Protein AF-X0UHC1-F1 (afdb_monomer_lite)

Foldseek 3Di:
DCVVVVVCVLFFQDAAPNAFAAVVSPPPPGTAGLCPPPVNLVVVLVVLCCCCPVVVAQEDEAEPLLQNLAQSNCNRPVSQVVLQVLDVVVDALVRCCVQQVGRHCPPPGRPSDQDFDLDDPHSSLVSNLQSSLVSSLVSLQSVLVSNVVSPVSRFYEYESAAAPQSGPSSNGRVHDPLSNLLRGQEYEYNHDQAFDADPVGDTTDSVRRVVSCVVSNHHYDYDHD

Sequence (225 aa):
FLLEKPEAEEWFVPDYRGQPVRYGGTQTFRKRVYFMHPGYIDYIKRVVRIAIEDLKVDLIHFDNTSNRAGIPIFFHPLAVQDFRVFLMKKYTPEMLKERLGFSNVKYVEPPNYDKPLSTIDDPLFQEWTDFRCQQLADFYSEMESFIRGLNPEVAVENNPSSGLSGNNTIWNQGVDYPRLLSHTDIVWTEEGNEATVTEEGILISKIRTYKMASTLNNKIFTYTG

pLDDT: mean 95.28, std 4.36, range [61.94, 98.81]

Structure (mmCIF, N/CA/C/O backbone):
data_AF-X0UHC1-F1
#
_entry.id   AF-X0UHC1-F1
#
loop_
_atom_site.group_PDB
_atom_site.id
_atom_site.type_symbol
_atom_site.label_atom_id
_atom_site.label_alt_id
_atom_site.label_comp_id
_atom_site.label_asym_id
_atom_site.label_entity_id
_atom_site.label_seq_id
_atom_site.pdbx_PDB_ins_code
_atom_site.Cartn_x
_atom_site.Cartn_y
_atom_site.Cartn_z
_atom_site.occupancy
_atom_site.B_iso_or_equiv
_atom_site.auth_seq_id
_atom_site.auth_comp_id
_atom_site.auth_asym_id
_atom_site.auth_atom_id
_atom_site.pdbx_PDB_model_num
ATOM 1 N N . PHE A 1 1 ? -0.780 -24.870 5.487 1.00 87.12 1 PHE A N 1
ATOM 2 C CA . PHE A 1 1 ? -1.102 -24.041 4.310 1.00 87.12 1 PHE A CA 1
ATOM 3 C C . PHE A 1 1 ? -0.700 -24.685 2.989 1.00 87.12 1 PHE A C 1
ATOM 5 O O . PHE A 1 1 ? -1.599 -25.095 2.284 1.00 87.12 1 PHE A O 1
ATOM 12 N N . LEU A 1 2 ? 0.585 -24.858 2.641 1.00 92.56 2 LEU A N 1
ATOM 13 C CA . LEU A 1 2 ? 0.945 -25.452 1.332 1.00 92.56 2 LEU A CA 1
ATOM 14 C C . LEU A 1 2 ? 0.438 -26.890 1.121 1.00 92.56 2 LEU A C 1
ATOM 16 O O . LEU A 1 2 ? 0.220 -27.291 -0.011 1.00 92.56 2 LEU A O 1
ATOM 20 N N . LEU A 1 3 ? 0.194 -27.645 2.198 1.00 93.62 3 LEU A N 1
ATOM 21 C CA . LEU A 1 3 ? -0.485 -28.945 2.112 1.00 93.62 3 LEU A CA 1
ATOM 22 C C . LEU A 1 3 ? -1.937 -28.835 1.608 1.00 93.62 3 LEU A C 1
ATOM 24 O O . LEU A 1 3 ? -2.447 -29.773 1.011 1.00 93.62 3 LEU A O 1
ATOM 28 N N . GLU A 1 4 ? -2.595 -27.701 1.852 1.00 91.12 4 GLU A N 1
ATOM 29 C CA . GLU A 1 4 ? -3.985 -27.422 1.458 1.00 91.12 4 GLU A CA 1
ATOM 30 C C . GLU A 1 4 ? -4.063 -26.612 0.154 1.00 91.12 4 GLU A C 1
ATOM 32 O O . GLU A 1 4 ? -5.034 -26.726 -0.590 1.00 91.12 4 GLU A O 1
ATOM 37 N N . LYS A 1 5 ? -3.053 -25.773 -0.111 1.00 93.69 5 LYS A N 1
ATOM 38 C CA . LYS A 1 5 ? -2.970 -24.864 -1.261 1.00 93.69 5 LYS A CA 1
ATOM 39 C C . LYS A 1 5 ? -1.543 -24.856 -1.834 1.00 93.69 5 LYS A C 1
ATOM 41 O O . LYS A 1 5 ? -0.800 -23.900 -1.591 1.00 93.69 5 LYS A O 1
ATOM 46 N N . PRO A 1 6 ? -1.105 -25.933 -2.506 1.00 95.25 6 PRO A N 1
ATOM 47 C CA . PRO A 1 6 ? 0.266 -26.053 -3.006 1.00 95.25 6 PRO A CA 1
ATOM 48 C C . PRO A 1 6 ? 0.643 -24.957 -4.013 1.00 95.25 6 PRO A C 1
ATOM 50 O O . PRO A 1 6 ? 1.758 -24.448 -3.972 1.00 95.25 6 PRO A O 1
ATOM 53 N N . GLU A 1 7 ? -0.299 -24.504 -4.841 1.00 95.88 7 GLU A N 1
ATOM 54 C CA . GLU A 1 7 ? -0.107 -23.415 -5.809 1.00 95.88 7 GLU A CA 1
ATOM 55 C C . GLU A 1 7 ? 0.212 -22.061 -5.157 1.00 95.88 7 GLU A C 1
ATOM 57 O O . GLU A 1 7 ? 0.630 -21.126 -5.834 1.00 95.88 7 GLU A O 1
ATOM 62 N N . ALA A 1 8 ? 0.041 -21.931 -3.837 1.00 96.56 8 ALA A N 1
ATOM 63 C CA . ALA A 1 8 ? 0.424 -20.721 -3.126 1.00 96.56 8 ALA A CA 1
ATOM 64 C C . ALA A 1 8 ? 1.936 -20.493 -3.055 1.00 96.56 8 ALA A C 1
ATOM 66 O O . ALA A 1 8 ? 2.372 -19.400 -2.688 1.00 96.56 8 ALA A O 1
ATOM 67 N N . GLU A 1 9 ? 2.737 -21.500 -3.408 1.00 96.31 9 GLU A N 1
ATOM 68 C CA . GLU A 1 9 ? 4.178 -21.337 -3.564 1.00 96.31 9 GLU A CA 1
ATOM 69 C C . GLU A 1 9 ? 4.527 -20.251 -4.591 1.00 96.31 9 GLU A C 1
ATOM 71 O O . GLU A 1 9 ? 5.434 -19.457 -4.344 1.00 96.31 9 GLU A O 1
ATOM 76 N N . GLU A 1 10 ? 3.740 -20.134 -5.665 1.00 97.62 10 GLU A N 1
ATOM 77 C CA . GLU A 1 10 ? 3.908 -19.118 -6.713 1.00 97.62 10 GLU A CA 1
ATOM 78 C C . GLU A 1 10 ? 3.645 -17.692 -6.221 1.00 97.62 10 GLU A C 1
ATOM 80 O O . GLU A 1 10 ? 3.955 -16.733 -6.915 1.00 97.62 10 GLU A O 1
ATOM 85 N N . TRP A 1 11 ? 3.058 -17.522 -5.034 1.00 97.56 11 TRP A N 1
ATOM 86 C CA . TRP A 1 11 ? 2.755 -16.199 -4.491 1.00 97.56 11 TRP A CA 1
ATOM 87 C C . TRP A 1 11 ? 3.917 -15.663 -3.657 1.00 97.56 11 TRP A C 1
ATOM 89 O O . TRP A 1 11 ? 3.933 -14.474 -3.329 1.00 97.56 11 TRP A O 1
ATOM 99 N N . PHE A 1 12 ? 4.847 -16.528 -3.234 1.00 96.94 12 PHE A N 1
ATOM 100 C CA . PHE A 1 12 ? 5.891 -16.162 -2.287 1.00 96.94 12 PHE A CA 1
ATOM 101 C C . PHE A 1 12 ? 6.928 -15.237 -2.899 1.00 96.94 12 PHE A C 1
ATOM 103 O O . PHE A 1 12 ? 7.457 -15.457 -3.983 1.00 96.94 12 PHE A O 1
ATOM 110 N N . VAL A 1 13 ? 7.273 -14.215 -2.127 1.00 96.25 13 VAL A N 1
ATOM 111 C CA . VAL A 1 13 ? 8.330 -13.277 -2.486 1.00 96.25 13 VAL A CA 1
ATOM 112 C C . VAL A 1 13 ? 9.681 -13.994 -2.362 1.00 96.25 13 VAL A C 1
ATOM 114 O O . VAL A 1 13 ? 9.922 -14.625 -1.324 1.00 96.25 13 VAL A O 1
ATOM 117 N N . PRO A 1 14 ? 10.557 -13.916 -3.382 1.00 95.00 14 PRO A N 1
ATOM 118 C CA . PRO A 1 14 ? 11.893 -14.499 -3.313 1.00 95.00 14 PRO A CA 1
ATOM 119 C C . PRO A 1 14 ? 12.765 -13.776 -2.279 1.00 95.00 14 PRO A C 1
ATOM 121 O O . PRO A 1 14 ? 12.409 -12.716 -1.763 1.00 95.00 14 PRO A O 1
ATOM 124 N N . ASP A 1 15 ? 13.932 -14.346 -1.988 1.00 94.94 15 ASP A N 1
ATOM 125 C CA . ASP A 1 15 ? 14.902 -13.719 -1.095 1.00 94.94 15 ASP A CA 1
ATOM 126 C C . ASP A 1 15 ? 15.307 -12.332 -1.606 1.00 94.94 15 ASP A C 1
ATOM 128 O O . ASP A 1 15 ? 15.579 -12.118 -2.789 1.00 94.94 15 ASP A O 1
ATOM 132 N N . TYR A 1 16 ? 15.397 -11.384 -0.681 1.00 94.06 16 TYR A N 1
ATOM 133 C CA . TYR A 1 16 ? 15.782 -10.013 -0.961 1.00 94.06 16 TYR A CA 1
ATOM 134 C C . TYR A 1 16 ? 17.138 -9.743 -0.318 1.00 94.06 16 TYR A C 1
ATOM 136 O O . TYR A 1 16 ? 17.312 -9.910 0.889 1.00 94.06 16 TYR A O 1
ATOM 144 N N . ARG A 1 17 ? 18.126 -9.366 -1.140 1.00 92.56 17 ARG A N 1
ATOM 145 C CA . ARG A 1 17 ? 19.516 -9.109 -0.709 1.00 92.56 17 ARG A CA 1
ATOM 146 C C . ARG A 1 17 ? 20.129 -10.282 0.075 1.00 92.56 17 ARG A C 1
ATOM 148 O O . ARG A 1 17 ? 20.860 -10.086 1.043 1.00 92.56 17 ARG A O 1
ATOM 155 N N . GLY A 1 18 ? 19.815 -11.505 -0.357 1.00 92.19 18 GLY A N 1
ATOM 156 C CA . GLY A 1 18 ? 20.299 -12.745 0.256 1.00 92.19 18 GLY A CA 1
ATOM 157 C C . GLY A 1 18 ? 19.624 -13.103 1.581 1.00 92.19 18 GLY A C 1
ATOM 158 O O . GLY A 1 18 ? 20.163 -13.924 2.319 1.00 92.19 18 GLY A O 1
ATOM 159 N N . GLN A 1 19 ? 18.490 -12.476 1.911 1.00 91.88 19 GLN A N 1
ATOM 160 C CA . GLN A 1 19 ? 17.728 -12.756 3.124 1.00 91.88 19 GLN A CA 1
ATOM 161 C C . GLN A 1 19 ? 16.280 -13.155 2.798 1.00 91.88 19 GLN A C 1
ATOM 163 O O . GLN A 1 19 ? 15.637 -12.501 1.969 1.00 91.88 19 GLN A O 1
ATOM 168 N N . PRO A 1 20 ? 15.722 -14.171 3.481 1.00 93.12 20 PRO A N 1
ATOM 169 C CA . PRO A 1 20 ? 14.322 -14.542 3.325 1.00 93.12 20 PRO A CA 1
ATOM 170 C C . PRO A 1 20 ? 13.363 -13.416 3.711 1.00 93.12 20 PRO A C 1
ATOM 172 O O . PRO A 1 20 ? 13.458 -12.839 4.797 1.00 93.12 20 PRO A O 1
ATOM 175 N N . VAL A 1 21 ? 12.364 -13.163 2.866 1.00 94.06 21 VAL A N 1
ATOM 176 C CA . VAL A 1 21 ? 11.350 -12.132 3.120 1.00 94.06 21 VAL A CA 1
ATOM 177 C C . VAL A 1 21 ? 10.225 -12.702 3.991 1.00 94.06 21 VAL A C 1
ATOM 179 O O . VAL A 1 21 ? 9.342 -13.438 3.538 1.00 94.06 21 VAL A O 1
ATOM 182 N N . ARG A 1 22 ? 10.258 -12.367 5.285 1.00 92.94 22 ARG A N 1
ATOM 183 C CA . ARG A 1 22 ? 9.360 -12.905 6.322 1.00 92.94 22 ARG A CA 1
ATOM 184 C C . ARG A 1 22 ? 8.705 -11.798 7.136 1.00 92.94 22 ARG A C 1
ATOM 186 O O . ARG A 1 22 ? 9.237 -10.697 7.259 1.00 92.94 22 ARG A O 1
ATOM 193 N N . TYR A 1 23 ? 7.547 -12.091 7.719 1.00 89.75 23 TYR A N 1
ATOM 194 C CA . TYR A 1 23 ? 6.882 -11.154 8.621 1.00 89.75 23 TYR A CA 1
ATOM 195 C C . TYR A 1 23 ? 7.737 -10.879 9.868 1.00 89.75 23 TYR A C 1
ATOM 197 O O . TYR A 1 23 ? 8.232 -11.808 10.508 1.00 89.75 23 TYR A O 1
ATOM 205 N N . GLY A 1 24 ? 7.930 -9.596 10.186 1.00 84.38 24 GLY A N 1
ATOM 206 C CA . GLY A 1 24 ? 8.778 -9.144 11.294 1.00 84.38 24 GLY A CA 1
ATOM 207 C C . GLY A 1 24 ? 10.260 -9.526 11.170 1.00 84.38 24 GLY A C 1
ATOM 208 O O . GLY A 1 24 ? 10.991 -9.413 12.147 1.00 84.38 24 GLY A O 1
ATOM 209 N N . GLY A 1 25 ? 10.706 -10.048 10.019 1.00 82.62 25 GLY A N 1
ATOM 210 C CA . GLY A 1 25 ? 12.066 -10.559 9.792 1.00 82.62 25 GLY A CA 1
ATOM 211 C C . GLY A 1 25 ? 12.410 -11.862 10.531 1.00 82.62 25 GLY A C 1
ATOM 212 O O . GLY A 1 25 ? 13.230 -12.641 10.055 1.00 82.62 25 GLY A O 1
ATOM 213 N N . THR A 1 26 ? 11.758 -12.147 11.658 1.00 84.56 26 THR A N 1
ATOM 214 C CA . THR A 1 26 ? 12.113 -13.250 12.563 1.00 84.56 26 THR A CA 1
ATOM 215 C C . THR A 1 26 ? 11.118 -14.407 12.556 1.00 84.56 26 THR A C 1
ATOM 217 O O . THR A 1 26 ? 11.487 -15.521 12.926 1.00 84.56 26 THR A O 1
ATOM 220 N N . GLN A 1 27 ? 9.875 -14.205 12.101 1.00 90.00 27 GLN A N 1
ATOM 221 C CA . GLN A 1 27 ? 8.878 -15.280 12.078 1.00 90.00 27 GLN A CA 1
ATOM 222 C C . GLN A 1 27 ? 9.155 -16.250 10.924 1.00 90.00 27 GLN A C 1
ATOM 224 O O . GLN A 1 27 ? 8.702 -16.064 9.794 1.00 90.00 27 GLN A O 1
ATOM 229 N N . THR A 1 28 ? 9.905 -17.312 11.221 1.00 87.75 28 THR A N 1
ATOM 230 C CA . THR A 1 28 ? 10.404 -18.312 10.259 1.00 87.75 28 THR A CA 1
ATOM 231 C C . THR A 1 28 ? 9.310 -18.994 9.436 1.00 87.75 28 THR A C 1
ATOM 233 O O . THR A 1 28 ? 9.567 -19.402 8.306 1.00 87.75 28 THR A O 1
ATOM 236 N N . PHE A 1 29 ? 8.090 -19.077 9.969 1.00 87.69 29 PHE A N 1
ATOM 237 C CA . PHE A 1 29 ? 6.944 -19.729 9.336 1.00 87.69 29 PHE A CA 1
ATOM 238 C C . PHE A 1 29 ? 6.076 -18.788 8.483 1.00 87.69 29 PHE A C 1
ATOM 240 O O . PHE A 1 29 ? 5.291 -19.261 7.663 1.00 87.69 29 PHE A O 1
ATOM 247 N N . ARG A 1 30 ? 6.192 -17.461 8.647 1.00 90.94 30 ARG A N 1
ATOM 248 C CA . ARG A 1 30 ? 5.307 -16.482 7.996 1.00 90.94 30 ARG A CA 1
ATOM 249 C C . ARG A 1 30 ? 6.015 -15.809 6.819 1.00 90.94 30 ARG A C 1
ATOM 251 O O . ARG A 1 30 ? 6.503 -14.682 6.926 1.00 90.94 30 ARG A O 1
ATOM 258 N N . LYS A 1 31 ? 6.071 -16.526 5.690 1.00 92.81 31 LYS A N 1
ATOM 259 C CA . LYS A 1 31 ? 6.567 -15.999 4.406 1.00 92.81 31 LYS A CA 1
ATOM 260 C C . LYS A 1 31 ? 5.691 -14.845 3.915 1.00 92.81 31 LYS A C 1
ATOM 262 O O . LYS A 1 31 ? 4.485 -14.816 4.171 1.00 92.81 31 LYS A O 1
ATOM 267 N N . ARG A 1 32 ? 6.299 -13.887 3.218 1.00 95.19 32 ARG A N 1
ATOM 268 C CA . ARG A 1 32 ? 5.568 -12.801 2.556 1.00 95.19 32 ARG A CA 1
ATOM 269 C C . ARG A 1 32 ? 5.171 -13.206 1.137 1.00 95.19 32 ARG A C 1
ATOM 271 O O . ARG A 1 32 ? 5.827 -14.039 0.517 1.00 95.19 32 ARG A O 1
ATOM 278 N N . VAL A 1 33 ? 4.095 -12.605 0.645 1.00 96.38 33 VAL A N 1
ATOM 279 C CA . VAL A 1 33 ? 3.524 -12.874 -0.680 1.00 96.38 33 VAL A CA 1
ATOM 280 C C . VAL A 1 33 ? 3.402 -11.587 -1.480 1.00 96.38 33 VAL A C 1
ATOM 282 O O . VAL A 1 33 ? 3.231 -10.516 -0.891 1.00 96.38 33 VAL A O 1
ATOM 285 N N . TYR A 1 34 ? 3.436 -11.694 -2.806 1.00 98.00 34 TYR A N 1
ATOM 286 C CA . TYR A 1 34 ? 2.979 -10.613 -3.664 1.00 98.00 34 TYR A CA 1
ATOM 287 C C . TYR A 1 34 ? 1.452 -10.567 -3.644 1.00 98.00 34 TYR A C 1
ATOM 289 O O . TYR A 1 34 ? 0.772 -11.420 -4.209 1.00 98.00 34 TYR A O 1
ATOM 297 N N . PHE A 1 35 ? 0.904 -9.577 -2.945 1.00 97.88 35 PHE A N 1
ATOM 298 C CA . PHE A 1 35 ? -0.526 -9.498 -2.642 1.00 97.88 35 PHE A CA 1
ATOM 299 C C . PHE A 1 35 ? -1.417 -9.221 -3.861 1.00 97.88 35 PHE A C 1
ATOM 301 O O . PHE A 1 35 ? -2.627 -9.393 -3.763 1.00 97.88 35 PHE A O 1
ATOM 308 N N . MET A 1 36 ? -0.829 -8.827 -4.993 1.00 98.38 36 MET A N 1
ATOM 309 C CA . MET A 1 36 ? -1.541 -8.665 -6.264 1.00 98.38 36 MET A CA 1
ATOM 310 C C . MET A 1 36 ? -1.457 -9.904 -7.160 1.00 98.38 36 MET A C 1
ATOM 312 O O . MET A 1 36 ? -1.982 -9.898 -8.269 1.00 98.38 36 MET A O 1
ATOM 316 N N . HIS A 1 37 ? -0.834 -10.993 -6.696 1.00 98.56 37 HIS A N 1
ATOM 317 C CA . HIS A 1 37 ? -0.888 -12.259 -7.417 1.00 98.56 37 HIS A CA 1
ATOM 318 C C . HIS A 1 37 ? -2.356 -12.716 -7.551 1.00 98.56 37 HIS A C 1
ATOM 320 O O . HIS A 1 37 ? -3.030 -12.833 -6.521 1.00 98.56 37 HIS A O 1
ATOM 326 N N . PRO A 1 38 ? -2.862 -13.038 -8.761 1.00 98.31 38 PRO A N 1
ATOM 327 C CA . PRO A 1 38 ? -4.274 -13.376 -8.969 1.00 98.31 38 PRO A CA 1
ATOM 328 C C . PRO A 1 38 ? -4.773 -14.491 -8.043 1.00 98.31 38 PRO A C 1
ATOM 330 O O . PRO A 1 38 ? -5.793 -14.347 -7.375 1.00 98.31 38 PRO A O 1
ATOM 333 N N . GLY A 1 39 ? -3.980 -15.558 -7.890 1.00 98.12 39 GLY A N 1
ATOM 334 C CA . GLY A 1 39 ? -4.307 -16.655 -6.973 1.00 98.12 39 GLY A CA 1
ATOM 335 C C . GLY A 1 39 ? -4.429 -16.235 -5.499 1.00 98.12 39 GLY A C 1
ATOM 336 O O . GLY A 1 39 ? -5.250 -16.801 -4.772 1.00 98.12 39 GLY A O 1
ATOM 337 N N . TYR A 1 40 ? -3.662 -15.228 -5.061 1.00 97.94 40 TYR A N 1
ATOM 338 C CA . TYR A 1 40 ? -3.766 -14.680 -3.709 1.00 97.94 40 TYR A CA 1
ATOM 339 C C . TYR A 1 40 ? -5.008 -13.794 -3.559 1.00 97.94 40 TYR A C 1
ATOM 341 O O . TYR A 1 40 ? -5.728 -13.941 -2.574 1.00 97.94 40 TYR A O 1
ATOM 349 N N . ILE A 1 41 ? -5.306 -12.932 -4.539 1.00 98.44 41 ILE A N 1
ATOM 350 C CA . ILE A 1 41 ? -6.544 -12.131 -4.565 1.00 98.44 41 ILE A CA 1
ATOM 351 C C . ILE A 1 41 ? -7.765 -13.051 -4.469 1.00 98.44 41 ILE A C 1
ATOM 353 O O . ILE A 1 41 ? -8.606 -12.873 -3.587 1.00 98.44 41 ILE A O 1
ATOM 357 N N . ASP A 1 42 ? -7.826 -14.090 -5.302 1.00 98.44 42 ASP A N 1
ATOM 358 C CA . ASP A 1 42 ? -8.919 -15.063 -5.287 1.00 98.44 42 ASP A CA 1
ATOM 359 C C . ASP A 1 42 ? -9.016 -15.797 -3.949 1.00 98.44 42 ASP A C 1
ATOM 361 O O . ASP A 1 42 ? -10.110 -16.098 -3.468 1.00 98.44 42 ASP A O 1
ATOM 365 N N . TYR A 1 43 ? -7.874 -16.106 -3.333 1.00 97.81 43 TYR A N 1
ATOM 366 C CA . TYR A 1 43 ? -7.843 -16.697 -2.002 1.00 97.81 43 TYR A CA 1
ATOM 367 C C . TYR A 1 43 ? -8.447 -15.763 -0.953 1.00 97.81 43 TYR A C 1
ATOM 369 O O . TYR A 1 43 ? -9.323 -16.195 -0.203 1.00 97.81 43 TYR A O 1
ATOM 377 N N . ILE A 1 44 ? -8.043 -14.492 -0.924 1.00 98.06 44 ILE A N 1
ATOM 378 C CA . ILE A 1 44 ? -8.577 -13.518 0.032 1.00 98.06 44 ILE A CA 1
ATOM 379 C C . ILE A 1 44 ? -10.073 -13.294 -0.189 1.00 98.06 44 ILE A C 1
ATOM 381 O O . ILE A 1 44 ? -10.823 -13.326 0.782 1.00 98.06 44 ILE A O 1
ATOM 385 N N . LYS A 1 45 ? -10.540 -13.188 -1.438 1.00 98.75 45 LYS A N 1
ATOM 386 C CA . LYS A 1 45 ? -11.976 -13.101 -1.747 1.00 98.75 45 LYS A CA 1
ATOM 387 C C . LYS A 1 45 ? -12.771 -14.280 -1.190 1.00 98.75 45 LYS A C 1
ATOM 389 O O . LYS A 1 45 ? -13.855 -14.082 -0.654 1.00 98.75 45 LYS A O 1
ATOM 394 N N . ARG A 1 46 ? -12.244 -15.510 -1.263 1.00 98.31 46 ARG A N 1
ATOM 395 C CA . ARG A 1 46 ? -12.906 -16.676 -0.646 1.00 98.31 46 ARG A CA 1
ATOM 396 C C . ARG A 1 46 ? -12.988 -16.554 0.875 1.00 98.31 46 ARG A C 1
ATOM 398 O O . ARG A 1 46 ? -14.041 -16.833 1.433 1.00 98.31 46 ARG A O 1
ATOM 405 N N . VAL A 1 47 ? -11.912 -16.116 1.532 1.00 97.88 47 VAL A N 1
ATOM 406 C CA . VAL A 1 47 ? -11.897 -15.901 2.991 1.00 97.88 47 VAL A CA 1
ATOM 407 C C . VAL A 1 47 ? -12.907 -14.824 3.398 1.00 97.88 47 VAL A C 1
ATOM 409 O O . VAL A 1 47 ? -13.695 -15.035 4.315 1.00 97.88 47 VAL A O 1
ATOM 412 N N . VAL A 1 48 ? -12.928 -13.699 2.680 1.00 98.69 48 VAL A N 1
ATOM 413 C CA . VAL A 1 48 ? -13.881 -12.600 2.893 1.00 98.69 48 VAL A CA 1
ATOM 414 C C . VAL A 1 48 ? -15.321 -13.066 2.686 1.00 98.69 48 VAL A C 1
ATOM 416 O O . VAL A 1 48 ? -16.185 -12.752 3.500 1.00 98.69 48 VAL A O 1
ATOM 419 N N . ARG A 1 49 ? -15.585 -13.863 1.643 1.00 98.75 49 ARG A N 1
ATOM 420 C CA . ARG A 1 49 ? -16.919 -14.416 1.391 1.00 98.75 49 ARG A CA 1
ATOM 421 C C . ARG A 1 49 ? -17.411 -15.262 2.557 1.00 98.75 49 ARG A C 1
ATOM 423 O O . ARG A 1 49 ? -18.525 -15.041 2.999 1.00 98.75 49 ARG A O 1
ATOM 430 N N . ILE A 1 50 ? -16.582 -16.165 3.081 1.00 98.62 50 ILE A N 1
ATOM 431 C CA . ILE A 1 50 ? -16.939 -16.979 4.256 1.00 98.62 50 ILE A CA 1
ATOM 432 C C . ILE A 1 50 ? -17.290 -16.071 5.443 1.00 98.62 50 ILE A C 1
ATOM 434 O O . ILE A 1 50 ? -18.304 -16.276 6.105 1.00 98.62 50 ILE A O 1
ATOM 438 N N . ALA A 1 51 ? -16.492 -15.030 5.695 1.00 98.56 51 ALA A N 1
ATOM 439 C CA . ALA A 1 51 ? -16.762 -14.102 6.789 1.00 98.56 51 ALA A CA 1
ATOM 440 C C . ALA A 1 51 ? -18.125 -13.394 6.634 1.00 98.56 51 ALA A C 1
ATOM 442 O O . ALA A 1 51 ? -18.880 -13.281 7.596 1.00 98.56 51 ALA A O 1
ATOM 443 N N . ILE A 1 52 ? -18.475 -12.960 5.423 1.00 98.56 52 ILE A N 1
ATOM 444 C CA . ILE A 1 52 ? -19.719 -12.219 5.172 1.00 98.56 52 ILE A CA 1
ATOM 445 C C . ILE A 1 52 ? -20.931 -13.152 5.062 1.00 98.56 52 ILE A C 1
ATOM 447 O O . ILE A 1 52 ? -21.971 -12.896 5.665 1.00 98.56 52 ILE A O 1
ATOM 451 N N . GLU A 1 53 ? -20.835 -14.229 4.289 1.00 98.50 53 GLU A N 1
ATOM 452 C CA . GLU A 1 53 ? -21.966 -15.106 3.984 1.00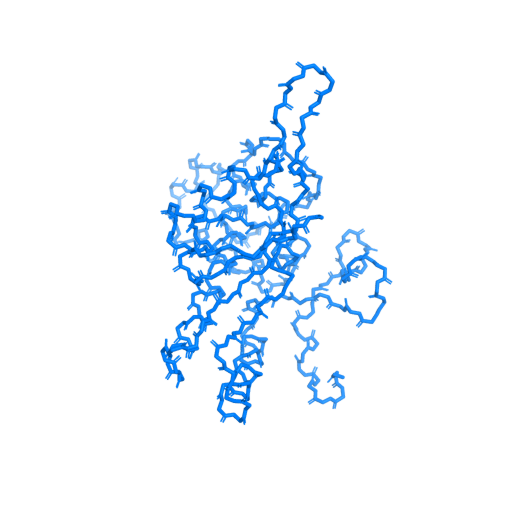 98.50 53 GLU A CA 1
ATOM 453 C C . GLU A 1 53 ? -22.234 -16.123 5.091 1.00 98.50 53 GLU A C 1
ATOM 455 O O . GLU A 1 53 ? -23.400 -16.333 5.428 1.00 98.50 53 GLU A O 1
ATOM 460 N N . ASP A 1 54 ? -21.198 -16.706 5.693 1.00 98.44 54 ASP A N 1
ATOM 461 C CA . ASP A 1 54 ? -21.370 -17.772 6.685 1.00 98.44 54 ASP A CA 1
ATOM 462 C C . ASP A 1 54 ? -21.345 -17.212 8.109 1.00 98.44 54 ASP A C 1
ATOM 464 O O . ASP A 1 54 ? -22.157 -17.607 8.945 1.00 98.44 54 ASP A O 1
ATOM 468 N N . LEU A 1 55 ? -20.438 -16.266 8.382 1.00 98.50 55 LEU A N 1
ATOM 469 C CA . LEU A 1 55 ? -20.265 -15.686 9.721 1.00 98.50 55 LEU A CA 1
ATOM 470 C C . LEU A 1 55 ? -21.051 -14.387 9.939 1.00 98.50 55 LEU A C 1
ATOM 472 O O . LEU A 1 55 ? -21.145 -13.939 11.080 1.00 98.50 55 LEU A O 1
ATOM 476 N N . LYS A 1 56 ? -21.639 -13.814 8.879 1.00 98.38 56 LYS A N 1
ATOM 477 C CA . LYS A 1 56 ? -22.491 -12.611 8.930 1.00 98.38 56 LYS A CA 1
ATOM 478 C C . LYS A 1 56 ? -21.826 -11.429 9.641 1.00 98.38 56 LYS A C 1
ATOM 480 O O . LYS A 1 56 ? -22.470 -10.737 10.420 1.00 98.38 56 LYS A O 1
ATOM 485 N N . VAL A 1 57 ? -20.531 -11.224 9.402 1.00 98.38 57 VAL A N 1
ATOM 486 C CA . VAL A 1 57 ? -19.808 -10.089 9.990 1.00 98.38 57 VAL A CA 1
ATOM 487 C C . VAL A 1 57 ? -20.261 -8.771 9.366 1.00 98.38 57 VAL A C 1
ATOM 489 O O . VAL A 1 57 ? -20.488 -8.704 8.161 1.00 98.38 57 VAL A O 1
ATOM 492 N N . ASP A 1 58 ? -20.298 -7.717 10.176 1.00 98.12 58 ASP A N 1
ATOM 493 C CA . ASP A 1 58 ? -20.621 -6.355 9.729 1.00 98.12 58 ASP A CA 1
ATOM 494 C C . ASP A 1 58 ? -19.366 -5.520 9.415 1.00 98.12 58 ASP A C 1
ATOM 496 O O . ASP A 1 58 ? -19.465 -4.373 8.987 1.00 98.12 58 ASP A O 1
ATOM 500 N N . LEU A 1 59 ? -18.169 -6.076 9.639 1.00 98.38 59 LEU A N 1
ATOM 501 C CA . LEU A 1 59 ? -16.890 -5.412 9.391 1.00 98.38 59 LEU A CA 1
ATOM 502 C C . LEU A 1 59 ? -15.815 -6.421 8.979 1.00 98.38 59 LEU A C 1
ATOM 504 O O . LEU A 1 59 ? -15.665 -7.475 9.602 1.00 98.38 59 LEU A O 1
ATOM 508 N N . ILE A 1 60 ? -15.020 -6.064 7.970 1.00 98.62 60 ILE A N 1
ATOM 509 C CA . ILE A 1 60 ? -13.796 -6.775 7.592 1.00 98.62 60 ILE A CA 1
ATOM 510 C C . ILE A 1 60 ? -12.583 -5.925 7.966 1.00 98.62 60 ILE A C 1
ATOM 512 O O . ILE A 1 60 ? -12.391 -4.842 7.421 1.00 98.62 60 ILE A O 1
ATOM 516 N N . HIS A 1 61 ? -11.754 -6.456 8.867 1.00 97.62 61 HIS A N 1
ATOM 517 C CA . HIS A 1 61 ? -10.504 -5.839 9.316 1.00 97.62 61 HIS A CA 1
ATOM 518 C C . HIS A 1 61 ? -9.323 -6.364 8.496 1.00 97.62 61 HIS A C 1
ATOM 520 O O . HIS A 1 61 ? -8.914 -7.524 8.648 1.00 97.62 61 HIS A O 1
ATOM 526 N N . PHE A 1 62 ? -8.749 -5.532 7.627 1.00 97.38 62 PHE A N 1
ATOM 527 C CA . PHE A 1 62 ? -7.532 -5.876 6.894 1.00 97.38 62 PHE A CA 1
ATOM 528 C C . PHE A 1 62 ? -6.298 -5.423 7.665 1.00 97.38 62 PHE A C 1
ATOM 530 O O . PHE A 1 62 ? -5.765 -4.324 7.485 1.00 97.38 62 PHE A O 1
ATOM 537 N N . ASP A 1 63 ? -5.796 -6.337 8.488 1.00 93.69 63 ASP A N 1
ATOM 538 C CA . ASP A 1 63 ? -4.630 -6.066 9.310 1.00 93.69 63 ASP A CA 1
ATOM 539 C C . ASP A 1 63 ? -3.332 -5.912 8.491 1.00 93.69 63 ASP A C 1
ATOM 541 O O . ASP A 1 63 ? -3.187 -6.447 7.381 1.00 93.69 63 ASP A O 1
ATOM 545 N N . ASN A 1 64 ? -2.330 -5.260 9.092 1.00 90.38 64 ASN A N 1
ATOM 546 C CA . ASN A 1 64 ? -0.954 -5.210 8.595 1.00 90.38 64 ASN A CA 1
ATOM 547 C C . ASN A 1 64 ? -0.794 -4.594 7.189 1.00 90.38 64 ASN A C 1
ATOM 549 O O . ASN A 1 64 ? 0.060 -5.018 6.396 1.00 90.38 64 ASN A O 1
ATOM 553 N N . THR A 1 65 ? -1.592 -3.573 6.884 1.00 93.88 65 THR A N 1
ATOM 554 C CA . THR A 1 65 ? -1.608 -2.869 5.592 1.00 93.88 65 THR A CA 1
ATOM 555 C C . THR A 1 65 ? -0.255 -2.244 5.267 1.00 93.88 65 THR A C 1
ATOM 557 O O . THR A 1 65 ? 0.267 -2.454 4.175 1.00 93.88 65 THR A O 1
ATOM 560 N N . SER A 1 66 ? 0.380 -1.576 6.233 1.00 89.56 66 SER A N 1
ATOM 561 C CA . SER A 1 66 ? 1.711 -0.963 6.066 1.00 89.56 66 SER A CA 1
ATOM 562 C C . SER A 1 66 ? 2.817 -1.954 5.728 1.00 89.56 66 SER A C 1
ATOM 564 O O . SER A 1 66 ? 3.794 -1.613 5.067 1.00 89.56 66 SER A O 1
ATOM 566 N N . ASN A 1 67 ? 2.669 -3.204 6.156 1.00 91.19 67 ASN A N 1
ATOM 567 C CA . ASN A 1 67 ? 3.622 -4.251 5.828 1.00 91.19 67 ASN A CA 1
ATOM 568 C C . ASN A 1 67 ? 3.383 -4.799 4.410 1.00 91.19 67 ASN A C 1
ATOM 570 O O . ASN A 1 67 ? 4.304 -5.347 3.795 1.00 91.19 67 ASN A O 1
ATOM 574 N N . ARG A 1 68 ? 2.145 -4.723 3.896 1.00 93.75 68 ARG A N 1
ATOM 575 C CA . ARG A 1 68 ? 1.691 -5.360 2.644 1.00 93.75 68 ARG A CA 1
ATOM 576 C C . ARG A 1 68 ? 2.448 -4.851 1.420 1.00 93.75 68 ARG A C 1
ATOM 578 O O . ARG A 1 68 ? 2.848 -5.681 0.612 1.00 93.75 68 ARG A O 1
ATOM 585 N N . ALA A 1 69 ? 2.712 -3.547 1.341 1.00 94.25 69 ALA A N 1
ATOM 586 C CA . ALA A 1 69 ? 3.431 -2.914 0.233 1.00 94.25 69 ALA A CA 1
ATOM 587 C C . ALA A 1 69 ? 4.878 -2.486 0.585 1.00 94.25 69 ALA A C 1
ATOM 589 O O . ALA A 1 69 ? 5.456 -1.574 -0.021 1.00 94.25 69 ALA A O 1
ATOM 590 N N . GLY A 1 70 ? 5.505 -3.195 1.531 1.00 92.88 70 GLY A N 1
ATOM 591 C CA . GLY A 1 70 ? 6.933 -3.045 1.809 1.00 92.88 70 GLY A CA 1
ATOM 592 C C . GLY A 1 70 ? 7.803 -3.356 0.583 1.00 92.88 70 GLY A C 1
ATOM 593 O O . GLY A 1 70 ? 7.462 -4.206 -0.238 1.00 92.88 70 GLY A O 1
ATOM 594 N N . ILE A 1 71 ? 8.955 -2.692 0.472 1.00 94.88 71 ILE A N 1
ATOM 595 C CA . ILE A 1 71 ? 9.847 -2.747 -0.705 1.00 94.88 71 ILE A CA 1
ATOM 596 C C . ILE A 1 71 ? 10.179 -4.180 -1.174 1.00 94.88 71 ILE A C 1
ATOM 598 O O . ILE A 1 71 ? 10.015 -4.444 -2.368 1.00 94.88 71 ILE A O 1
ATOM 602 N N . PRO A 1 72 ? 10.559 -5.138 -0.296 1.00 95.19 72 PRO A N 1
ATOM 603 C CA . PRO A 1 72 ? 10.932 -6.484 -0.738 1.00 95.19 72 PRO A CA 1
ATOM 604 C C . PRO A 1 72 ? 9.813 -7.225 -1.476 1.00 95.19 72 PRO A C 1
ATOM 606 O O . PRO A 1 72 ? 10.090 -8.047 -2.340 1.00 95.19 72 PRO A O 1
ATOM 609 N N . ILE A 1 73 ? 8.546 -6.919 -1.168 1.00 96.81 73 ILE A N 1
ATOM 610 C CA . ILE A 1 73 ? 7.370 -7.594 -1.738 1.00 96.81 73 ILE A CA 1
ATOM 611 C C . ILE A 1 73 ? 7.346 -7.506 -3.260 1.00 96.81 73 ILE A C 1
ATOM 613 O O . ILE A 1 73 ? 6.918 -8.431 -3.949 1.00 96.81 73 ILE A O 1
ATOM 617 N N . PHE A 1 74 ? 7.851 -6.400 -3.784 1.00 97.25 74 PHE A N 1
ATOM 618 C CA . PHE A 1 74 ? 7.789 -6.095 -5.194 1.00 97.25 74 PHE A CA 1
ATOM 619 C C . PHE A 1 74 ? 9.020 -6.575 -5.987 1.00 97.25 74 PHE A C 1
ATOM 621 O O . PHE A 1 74 ? 9.162 -6.252 -7.163 1.00 97.25 74 PHE A O 1
ATOM 628 N N . PHE A 1 75 ? 9.877 -7.396 -5.371 1.00 96.44 75 PHE A N 1
ATOM 629 C CA . PHE A 1 75 ? 10.891 -8.197 -6.071 1.00 96.44 75 PHE A CA 1
ATOM 630 C C . PHE A 1 75 ? 10.348 -9.546 -6.557 1.00 96.44 75 PHE A C 1
ATOM 632 O O . PHE A 1 75 ? 11.060 -10.318 -7.196 1.00 96.44 75 PHE A O 1
ATOM 639 N N . HIS A 1 76 ? 9.073 -9.833 -6.289 1.00 98.00 76 HIS A N 1
ATOM 640 C CA . HIS A 1 76 ? 8.379 -10.938 -6.930 1.00 98.00 76 HIS A CA 1
ATOM 641 C C . HIS A 1 76 ? 8.372 -10.764 -8.466 1.00 98.00 76 HIS A C 1
ATOM 643 O O . HIS A 1 76 ? 8.079 -9.661 -8.934 1.00 98.00 76 HIS A O 1
ATOM 649 N N . PRO A 1 77 ? 8.614 -11.817 -9.276 1.00 97.62 77 PRO A N 1
ATOM 650 C CA . PRO A 1 77 ? 8.696 -11.695 -10.737 1.00 97.62 77 PRO A CA 1
ATOM 651 C C . PRO A 1 77 ? 7.476 -11.030 -11.390 1.00 97.62 77 PRO A C 1
ATOM 653 O O . PRO A 1 77 ? 7.632 -10.172 -12.259 1.00 97.62 77 PRO A O 1
ATOM 656 N N . LEU A 1 78 ? 6.266 -11.364 -10.926 1.00 98.38 78 LEU A N 1
ATOM 657 C CA . LEU A 1 78 ? 5.037 -10.728 -11.411 1.00 98.38 78 LEU A CA 1
ATOM 658 C C . LEU A 1 78 ? 4.986 -9.230 -11.070 1.00 98.38 78 LEU A C 1
ATOM 660 O O . LEU A 1 78 ? 4.613 -8.433 -11.917 1.00 98.38 78 LEU A O 1
ATOM 664 N N . ALA A 1 79 ? 5.455 -8.823 -9.888 1.00 98.38 79 ALA A N 1
ATOM 665 C CA . ALA A 1 79 ? 5.475 -7.414 -9.497 1.00 98.38 79 ALA A CA 1
ATOM 666 C C . ALA A 1 79 ? 6.417 -6.580 -10.380 1.00 98.38 79 ALA A C 1
ATOM 668 O O . ALA A 1 79 ? 6.109 -5.443 -10.732 1.00 98.38 79 ALA A O 1
ATOM 669 N N . VAL A 1 80 ? 7.556 -7.162 -10.773 1.00 98.31 80 VAL A N 1
ATOM 670 C CA . VAL A 1 80 ? 8.499 -6.551 -11.722 1.00 98.31 80 VAL A CA 1
ATOM 671 C C . VAL A 1 80 ? 7.844 -6.367 -13.091 1.00 98.31 80 VAL A C 1
ATOM 673 O O . VAL A 1 80 ? 8.015 -5.331 -13.734 1.00 98.31 80 VAL A O 1
ATOM 676 N N . GLN A 1 81 ? 7.083 -7.363 -13.549 1.00 98.38 81 GLN A N 1
ATOM 677 C CA . GLN A 1 81 ? 6.328 -7.265 -14.793 1.00 98.38 81 GLN A CA 1
ATOM 678 C C . GLN A 1 81 ? 5.234 -6.194 -14.702 1.00 98.38 81 GLN A C 1
ATOM 680 O O . GLN A 1 81 ? 5.137 -5.352 -15.597 1.00 98.38 81 GLN A O 1
ATOM 685 N N . ASP A 1 82 ? 4.472 -6.181 -13.613 1.00 98.50 82 ASP A N 1
ATOM 686 C CA . ASP A 1 82 ? 3.393 -5.225 -13.373 1.00 98.50 82 ASP A CA 1
ATOM 687 C C . ASP A 1 82 ? 3.912 -3.788 -13.324 1.00 98.50 82 ASP A C 1
ATOM 689 O O . ASP A 1 82 ? 3.277 -2.886 -13.865 1.00 98.50 82 ASP A O 1
ATOM 693 N N . PHE A 1 83 ? 5.116 -3.566 -12.798 1.00 98.62 83 PHE A N 1
ATOM 694 C CA . PHE A 1 83 ? 5.745 -2.247 -12.820 1.00 98.62 83 PHE A CA 1
ATOM 695 C C . PHE A 1 83 ? 6.065 -1.757 -14.226 1.00 98.62 83 PHE A C 1
ATOM 697 O O . PHE A 1 83 ? 5.821 -0.602 -14.575 1.00 98.62 83 PHE A O 1
ATOM 704 N N . ARG A 1 84 ? 6.586 -2.644 -15.075 1.00 98.56 84 ARG A N 1
ATOM 705 C CA . ARG A 1 84 ? 6.848 -2.307 -16.478 1.00 98.56 84 ARG A CA 1
ATOM 706 C C . ARG A 1 84 ? 5.539 -1.982 -17.191 1.00 98.56 84 ARG A C 1
ATOM 708 O O . ARG A 1 84 ? 5.486 -1.018 -17.949 1.00 98.56 84 ARG A O 1
ATOM 715 N N . VAL A 1 85 ? 4.480 -2.748 -16.922 1.00 98.31 85 VAL A N 1
ATOM 716 C CA . VAL A 1 85 ? 3.132 -2.478 -17.444 1.00 98.31 85 VAL A CA 1
ATOM 717 C C . VAL A 1 85 ? 2.607 -1.133 -16.945 1.00 98.31 85 VAL A C 1
ATOM 719 O O . VAL A 1 85 ? 2.073 -0.369 -17.745 1.00 98.31 85 VAL A O 1
ATOM 722 N N . PHE A 1 86 ? 2.795 -0.812 -15.666 1.00 98.44 86 PHE A N 1
ATOM 723 C CA . PHE A 1 86 ? 2.432 0.476 -15.081 1.00 98.44 86 PHE A CA 1
ATOM 724 C C . PHE A 1 86 ? 3.112 1.641 -15.814 1.00 98.44 86 PHE A C 1
ATOM 726 O O . PHE A 1 86 ? 2.428 2.555 -16.275 1.00 98.44 86 PHE A O 1
ATOM 733 N N . LEU A 1 87 ? 4.429 1.566 -16.030 1.00 98.44 87 LEU A N 1
ATOM 734 C CA . LEU A 1 87 ? 5.177 2.587 -16.772 1.00 98.44 87 LEU A CA 1
ATOM 735 C C . LEU A 1 87 ? 4.681 2.735 -18.219 1.00 98.44 87 LEU A C 1
ATOM 737 O O . LEU A 1 87 ? 4.481 3.855 -18.684 1.00 98.44 87 LEU A O 1
ATOM 741 N N . MET A 1 88 ? 4.442 1.620 -18.920 1.00 98.00 88 MET A N 1
ATOM 742 C CA . MET A 1 88 ? 3.951 1.629 -20.308 1.00 98.00 88 MET A CA 1
ATOM 743 C C . MET A 1 88 ? 2.516 2.151 -20.443 1.00 98.00 88 MET A C 1
ATOM 745 O O . MET A 1 88 ? 2.163 2.692 -21.485 1.00 98.00 88 MET A O 1
ATOM 749 N N . LYS A 1 89 ? 1.676 1.981 -19.416 1.00 97.94 89 LYS A N 1
ATOM 750 C CA . LYS A 1 89 ? 0.317 2.541 -19.393 1.00 97.94 89 LYS A CA 1
ATOM 751 C C . LYS A 1 89 ? 0.324 4.044 -19.122 1.00 97.94 89 LYS A C 1
ATOM 753 O O . LYS A 1 89 ? -0.512 4.758 -19.666 1.00 97.94 89 LYS A O 1
ATOM 758 N N . LYS A 1 90 ? 1.237 4.513 -18.269 1.00 97.88 90 LYS A N 1
ATOM 759 C CA . LYS A 1 90 ? 1.290 5.904 -17.801 1.00 97.88 90 LYS A CA 1
ATOM 760 C C . LYS A 1 90 ? 1.982 6.851 -18.786 1.00 97.88 90 LYS A C 1
ATOM 762 O O . LYS A 1 90 ? 1.675 8.041 -18.791 1.00 97.88 90 LYS A O 1
ATOM 767 N N . TYR A 1 91 ? 2.895 6.344 -19.616 1.00 98.19 91 TYR A N 1
ATOM 768 C CA . TYR A 1 91 ? 3.768 7.177 -20.442 1.00 98.19 91 TYR A CA 1
ATOM 769 C C . TYR A 1 91 ? 3.909 6.682 -21.881 1.00 98.19 91 TYR A C 1
ATOM 771 O O . TYR A 1 91 ? 3.990 5.482 -22.141 1.00 98.19 91 TYR A O 1
ATOM 779 N N . THR A 1 92 ? 4.050 7.628 -22.816 1.00 98.06 92 THR A N 1
ATOM 780 C CA . THR A 1 92 ? 4.578 7.331 -24.154 1.00 98.06 92 THR A CA 1
ATOM 781 C C . THR A 1 92 ? 6.104 7.135 -24.106 1.00 98.06 92 THR A C 1
ATOM 783 O O . THR A 1 92 ? 6.757 7.567 -23.147 1.00 98.06 92 THR A O 1
ATOM 786 N N . PRO A 1 93 ? 6.718 6.527 -25.140 1.00 98.00 93 PRO A N 1
ATOM 787 C CA . PRO A 1 93 ? 8.175 6.394 -25.242 1.00 98.00 93 PRO A CA 1
ATOM 788 C C . PRO A 1 93 ? 8.946 7.721 -25.110 1.00 98.00 93 PRO A C 1
ATOM 790 O O . PRO A 1 93 ? 10.044 7.750 -24.547 1.00 98.00 93 PRO A O 1
ATOM 793 N N . GLU A 1 94 ? 8.388 8.821 -25.615 1.00 98.25 94 GLU A N 1
ATOM 794 C CA . GLU A 1 94 ? 8.977 10.162 -25.554 1.00 98.25 94 GLU A CA 1
ATOM 795 C C . GLU A 1 94 ? 8.941 10.711 -24.125 1.00 98.25 94 GLU A C 1
ATOM 797 O O . GLU A 1 94 ? 9.966 11.172 -23.625 1.00 98.25 94 GLU A O 1
ATOM 802 N N . MET A 1 95 ? 7.801 10.574 -23.439 1.00 98.38 95 MET A N 1
ATOM 803 C CA . MET A 1 95 ? 7.654 10.980 -22.037 1.00 98.38 95 MET A CA 1
ATOM 804 C C . MET A 1 95 ? 8.580 10.176 -21.115 1.00 98.38 95 MET A C 1
ATOM 806 O O . MET A 1 95 ? 9.178 10.734 -20.197 1.00 98.38 95 MET A O 1
ATOM 810 N N . LEU A 1 96 ? 8.750 8.871 -21.371 1.00 98.06 96 LEU A N 1
ATOM 811 C CA . LEU A 1 96 ? 9.709 8.038 -20.635 1.00 98.06 96 LEU A CA 1
ATOM 812 C C . LEU A 1 96 ? 11.142 8.535 -20.823 1.00 98.06 96 LEU A C 1
ATOM 814 O O . LEU A 1 96 ? 11.896 8.608 -19.855 1.00 98.06 96 LEU A O 1
ATOM 818 N N . LYS A 1 97 ? 11.515 8.927 -22.047 1.00 98.00 97 LYS A N 1
ATOM 819 C CA . LYS A 1 97 ? 12.847 9.472 -22.316 1.00 98.00 97 LYS A CA 1
ATOM 820 C C . LYS A 1 97 ? 13.090 10.780 -21.577 1.00 98.00 97 LYS A C 1
ATOM 822 O O . LYS A 1 97 ? 14.178 10.964 -21.046 1.00 98.00 97 LYS A O 1
ATOM 827 N N . GLU A 1 98 ? 12.100 11.664 -21.534 1.00 98.00 98 GLU A N 1
ATOM 828 C CA . GLU A 1 98 ? 12.195 12.921 -20.792 1.00 98.00 98 GLU A CA 1
ATOM 829 C C . GLU A 1 98 ? 12.316 12.680 -19.281 1.00 98.00 98 GLU A C 1
ATOM 831 O O . GLU A 1 98 ? 13.158 13.286 -18.624 1.00 98.00 98 GLU A O 1
ATOM 836 N N . ARG A 1 99 ? 11.521 11.753 -18.734 1.00 97.12 99 ARG A N 1
ATOM 837 C CA . ARG A 1 99 ? 11.458 11.493 -17.290 1.00 97.12 99 ARG A CA 1
ATOM 838 C C . ARG A 1 99 ? 12.607 10.638 -16.754 1.00 97.12 99 ARG A C 1
ATOM 840 O O . ARG A 1 99 ? 13.114 10.922 -15.675 1.00 97.12 99 ARG A O 1
ATOM 847 N N . LEU A 1 100 ? 12.970 9.571 -17.466 1.00 96.94 100 LEU A N 1
ATOM 848 C CA . LEU A 1 100 ? 13.917 8.539 -17.016 1.00 96.94 100 LEU A CA 1
ATOM 849 C C . LEU A 1 100 ? 15.230 8.531 -17.817 1.00 96.94 100 LEU A C 1
ATOM 851 O O . LEU A 1 100 ? 16.159 7.809 -17.468 1.00 96.94 100 LEU A O 1
ATOM 855 N N . GLY A 1 101 ? 15.315 9.290 -18.913 1.00 97.06 101 GLY A N 1
ATOM 856 C CA . GLY A 1 101 ? 16.464 9.283 -19.825 1.00 97.06 101 GLY A CA 1
ATOM 857 C C . GLY A 1 101 ? 16.435 8.174 -20.885 1.00 97.06 101 GLY A C 1
ATOM 858 O O . GLY A 1 101 ? 17.301 8.143 -21.761 1.00 97.06 101 GLY A O 1
ATOM 859 N N . PHE A 1 102 ? 15.445 7.274 -20.863 1.00 96.94 102 PHE A N 1
ATOM 860 C CA . PHE A 1 102 ? 15.298 6.177 -21.825 1.00 96.94 102 PHE A CA 1
ATOM 861 C C . PHE A 1 102 ? 13.827 5.847 -22.103 1.00 96.94 102 PHE A C 1
ATOM 863 O O . PHE A 1 102 ? 12.967 6.004 -21.248 1.00 96.94 102 PHE A O 1
ATOM 870 N N . SER A 1 103 ? 13.539 5.346 -23.306 1.00 97.56 103 SER A N 1
ATOM 871 C CA . SER A 1 103 ? 12.165 5.063 -23.749 1.00 97.56 103 SER A CA 1
ATOM 872 C C . SER A 1 103 ? 11.700 3.625 -23.511 1.00 97.56 103 SER A C 1
ATOM 874 O O . SER A 1 103 ? 10.503 3.358 -23.500 1.00 97.56 103 SER A O 1
ATOM 876 N N . ASN A 1 104 ? 12.629 2.672 -23.394 1.00 96.75 104 ASN A N 1
ATOM 877 C CA . ASN A 1 104 ? 12.306 1.246 -23.338 1.00 96.75 104 ASN A CA 1
ATOM 878 C C . ASN A 1 104 ? 12.464 0.705 -21.915 1.00 96.75 104 ASN A C 1
ATOM 880 O O . ASN A 1 104 ? 13.578 0.610 -21.408 1.00 96.75 104 ASN A O 1
ATOM 884 N N . VAL A 1 105 ? 11.351 0.290 -21.307 1.00 97.25 105 VAL A N 1
ATOM 885 C CA . VAL A 1 105 ? 11.308 -0.201 -19.921 1.00 97.25 105 VAL A CA 1
ATOM 886 C C . VAL A 1 105 ? 11.452 -1.722 -19.792 1.00 97.25 105 VAL A C 1
ATOM 888 O O . VAL A 1 105 ? 11.363 -2.255 -18.689 1.00 97.25 105 VAL A O 1
ATOM 891 N N . LYS A 1 106 ? 11.700 -2.452 -20.892 1.00 96.25 106 LYS A N 1
ATOM 892 C CA . LYS A 1 106 ? 11.760 -3.929 -20.909 1.00 96.25 106 LYS A CA 1
ATOM 893 C C . LYS A 1 106 ? 12.708 -4.519 -19.858 1.00 96.25 106 LYS A C 1
ATOM 895 O O . LYS A 1 106 ? 12.428 -5.593 -19.333 1.00 96.25 106 LYS A O 1
ATOM 900 N N . TYR A 1 107 ? 13.811 -3.828 -19.575 1.00 95.06 107 TYR A N 1
ATOM 901 C CA . TYR A 1 107 ? 14.838 -4.260 -18.624 1.00 95.06 107 TYR A CA 1
ATOM 902 C C . TYR A 1 107 ? 14.889 -3.399 -17.361 1.00 95.06 107 TYR A C 1
ATOM 904 O O . TYR A 1 107 ? 15.835 -3.512 -16.594 1.00 95.06 107 TYR A O 1
ATOM 912 N N . VAL A 1 108 ? 13.888 -2.544 -17.131 1.00 96.69 108 VAL A N 1
ATOM 913 C CA . VAL A 1 108 ? 13.795 -1.804 -15.870 1.00 96.69 108 VAL A CA 1
ATOM 914 C C . VAL A 1 108 ? 13.567 -2.794 -14.740 1.00 96.69 108 VAL A C 1
ATOM 916 O O . VAL A 1 108 ? 12.736 -3.705 -14.848 1.00 96.69 108 VAL A O 1
ATOM 919 N N . GLU A 1 109 ? 14.321 -2.609 -13.669 1.00 94.38 109 GLU A N 1
ATOM 920 C CA . GLU A 1 109 ? 14.228 -3.378 -12.439 1.00 94.38 109 GLU A CA 1
ATOM 921 C C . GLU A 1 109 ? 13.787 -2.458 -11.296 1.00 94.38 109 GLU A C 1
ATOM 923 O O . GLU A 1 109 ? 14.053 -1.251 -11.335 1.00 94.38 109 GLU A O 1
ATOM 928 N N . PRO A 1 110 ? 13.118 -3.003 -10.269 1.00 94.12 110 PRO A N 1
ATOM 929 C CA . PRO A 1 110 ? 12.892 -2.287 -9.028 1.00 94.12 110 PRO A CA 1
ATOM 930 C C . PRO A 1 110 ? 14.194 -1.752 -8.417 1.00 94.12 110 PRO A C 1
ATOM 932 O O . PRO A 1 110 ? 15.193 -2.477 -8.375 1.00 94.12 110 PRO A O 1
ATOM 935 N N . PRO A 1 111 ? 14.183 -0.539 -7.841 1.00 93.62 111 PRO A N 1
ATOM 936 C CA . PRO A 1 111 ? 15.257 -0.062 -6.984 1.00 93.62 111 PRO A CA 1
ATOM 937 C C . PRO A 1 111 ? 15.593 -1.049 -5.857 1.00 93.62 111 PRO A C 1
ATOM 939 O O . PRO A 1 111 ? 14.789 -1.283 -4.953 1.00 93.62 111 PRO A O 1
ATOM 942 N N . ASN A 1 112 ? 16.807 -1.604 -5.875 1.00 93.88 112 ASN A N 1
ATOM 943 C CA . ASN A 1 112 ? 17.340 -2.440 -4.793 1.00 93.88 112 ASN A CA 1
ATOM 944 C C . ASN A 1 112 ? 17.886 -1.568 -3.651 1.00 93.88 112 ASN A C 1
ATOM 946 O O . ASN A 1 112 ? 19.091 -1.505 -3.400 1.00 93.88 112 ASN A O 1
ATOM 950 N N . TYR A 1 113 ? 16.981 -0.834 -3.002 1.00 94.06 113 TYR A N 1
ATOM 951 C CA . TYR A 1 113 ? 17.277 0.087 -1.911 1.00 94.06 113 TYR A CA 1
ATOM 952 C C . TYR A 1 113 ? 16.115 0.111 -0.915 1.00 94.06 113 TYR A C 1
ATOM 954 O O . TYR A 1 113 ? 14.972 0.319 -1.301 1.00 94.06 113 TYR A O 1
ATOM 962 N N . ASP A 1 114 ? 16.407 -0.099 0.370 1.00 90.88 114 ASP A N 1
ATOM 963 C CA . ASP A 1 114 ? 15.413 -0.265 1.444 1.00 90.88 114 ASP A CA 1
ATOM 964 C C . ASP A 1 114 ? 15.626 0.671 2.641 1.00 90.88 114 ASP A C 1
ATOM 966 O O . ASP A 1 114 ? 14.966 0.524 3.672 1.00 90.88 114 ASP A O 1
ATOM 970 N N . LYS A 1 115 ? 16.568 1.614 2.544 1.00 93.31 115 LYS A N 1
ATOM 971 C CA . LYS A 1 115 ? 16.805 2.563 3.632 1.00 93.31 115 LYS A CA 1
ATOM 972 C C . LYS A 1 115 ? 15.762 3.678 3.592 1.00 93.31 115 LYS A C 1
ATOM 974 O O . LYS A 1 115 ? 15.295 4.020 2.505 1.00 93.31 115 LYS A O 1
ATOM 979 N N . PRO A 1 116 ? 15.401 4.256 4.749 1.00 92.69 116 PRO A N 1
ATOM 980 C CA . PRO A 1 116 ? 14.503 5.400 4.788 1.00 92.69 116 PRO A CA 1
ATOM 981 C C . PRO A 1 116 ? 15.031 6.563 3.945 1.00 92.69 116 PRO A C 1
ATOM 983 O O . PRO A 1 116 ? 16.227 6.852 3.960 1.00 92.69 116 PRO A O 1
ATOM 986 N N . LEU A 1 117 ? 14.120 7.242 3.254 1.00 94.31 117 LEU A N 1
ATOM 987 C CA . LEU A 1 117 ? 14.397 8.443 2.474 1.00 94.31 117 LEU A CA 1
ATOM 988 C C . LEU A 1 117 ? 13.556 9.604 3.003 1.00 94.31 117 LEU A C 1
ATOM 990 O O . LEU A 1 117 ? 12.340 9.472 3.154 1.00 94.31 117 LEU A O 1
ATOM 994 N N . SER A 1 118 ? 14.188 10.751 3.255 1.00 91.25 118 SER A N 1
ATOM 995 C CA . SER A 1 118 ? 13.480 11.997 3.577 1.00 91.25 118 SER A CA 1
ATOM 996 C C . SER A 1 118 ? 12.833 12.620 2.339 1.00 91.25 118 SER A C 1
ATOM 998 O O . SER A 1 118 ? 11.724 13.136 2.423 1.00 91.25 118 SER A O 1
ATOM 1000 N N . THR A 1 119 ? 13.509 12.533 1.192 1.00 93.38 119 THR A N 1
ATOM 1001 C CA . THR A 1 119 ? 13.050 12.981 -0.130 1.00 93.38 119 THR A CA 1
ATOM 1002 C C . THR A 1 119 ? 13.288 11.875 -1.155 1.00 93.38 119 THR A C 1
ATOM 1004 O O . THR A 1 119 ? 14.191 11.055 -0.991 1.00 93.38 119 THR A O 1
ATOM 1007 N N . ILE A 1 120 ? 12.456 11.817 -2.197 1.00 96.31 120 ILE A N 1
ATOM 1008 C CA . ILE A 1 120 ? 12.596 10.850 -3.293 1.00 96.31 120 ILE A CA 1
ATOM 1009 C C . ILE A 1 120 ? 12.914 11.639 -4.562 1.00 96.31 120 ILE A C 1
ATOM 1011 O O . ILE A 1 120 ? 12.010 12.069 -5.274 1.00 96.31 120 ILE A O 1
ATOM 1015 N N . ASP A 1 121 ? 14.199 11.867 -4.814 1.00 96.19 121 ASP A N 1
ATOM 1016 C CA . ASP A 1 121 ? 14.647 12.763 -5.890 1.00 96.19 121 ASP A CA 1
ATOM 1017 C C . ASP A 1 121 ? 14.898 12.027 -7.216 1.00 96.19 121 ASP A C 1
ATOM 1019 O O . ASP A 1 121 ? 14.744 12.608 -8.288 1.00 96.19 121 ASP A O 1
ATOM 1023 N N . ASP A 1 122 ? 15.234 10.735 -7.157 1.00 97.06 122 ASP A N 1
ATOM 1024 C CA . ASP A 1 122 ? 15.434 9.901 -8.343 1.00 97.06 122 ASP A CA 1
ATOM 1025 C C . ASP A 1 122 ? 14.084 9.608 -9.043 1.00 97.06 122 ASP A C 1
ATOM 1027 O O . ASP A 1 122 ? 13.173 9.057 -8.410 1.00 97.06 122 ASP A O 1
ATOM 1031 N N . PRO A 1 123 ? 13.923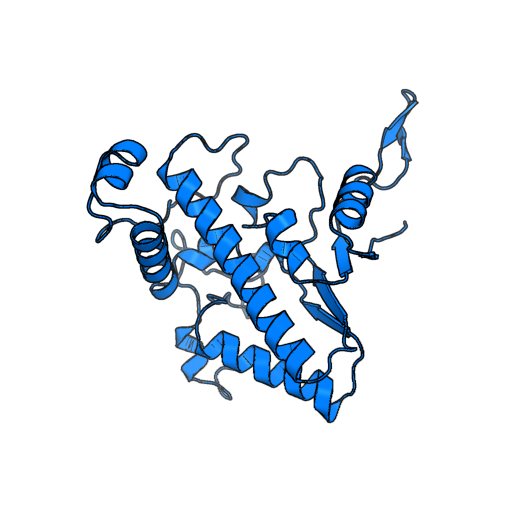 9.934 -10.343 1.00 97.56 123 PRO A N 1
ATOM 1032 C CA . PRO A 1 123 ? 12.662 9.734 -11.059 1.00 97.56 123 PRO A CA 1
ATOM 1033 C C . PRO A 1 123 ? 12.178 8.280 -11.110 1.00 97.56 123 PRO A C 1
ATOM 1035 O O . PRO A 1 123 ? 10.972 8.034 -11.055 1.00 97.56 123 PRO A O 1
ATOM 1038 N N . LEU A 1 124 ? 13.086 7.303 -11.183 1.00 97.38 124 LEU A N 1
ATOM 1039 C CA . LEU A 1 124 ? 12.717 5.890 -11.156 1.00 97.38 124 LEU A CA 1
ATOM 1040 C C . LEU A 1 124 ? 12.244 5.483 -9.756 1.00 97.38 124 LEU A C 1
ATOM 1042 O O . LEU A 1 124 ? 11.280 4.728 -9.640 1.00 97.38 124 LEU A O 1
ATOM 1046 N N . PHE A 1 125 ? 12.859 6.007 -8.692 1.00 98.06 125 PHE A N 1
ATOM 1047 C CA . PHE A 1 125 ? 12.390 5.776 -7.320 1.00 98.06 125 PHE A CA 1
ATOM 1048 C C . PHE A 1 125 ? 11.014 6.403 -7.078 1.00 98.06 125 PHE A C 1
ATOM 1050 O O . PHE A 1 125 ? 10.193 5.807 -6.375 1.00 98.06 125 PHE A O 1
ATOM 1057 N N . GLN A 1 126 ? 10.744 7.576 -7.659 1.00 98.00 126 GLN A N 1
ATOM 1058 C CA . GLN A 1 126 ? 9.424 8.207 -7.610 1.00 98.00 126 GLN A CA 1
ATOM 1059 C C . GLN A 1 126 ? 8.373 7.320 -8.281 1.00 98.00 126 GLN A C 1
ATOM 1061 O O . GLN A 1 126 ? 7.375 6.989 -7.646 1.00 98.00 126 GLN A O 1
ATOM 1066 N N . GLU A 1 127 ? 8.617 6.877 -9.519 1.00 98.25 127 GLU A N 1
ATOM 1067 C CA . GLU A 1 127 ? 7.684 5.996 -10.236 1.00 98.25 127 GLU A CA 1
ATOM 1068 C C . GLU A 1 127 ? 7.498 4.653 -9.546 1.00 98.25 127 GLU A C 1
ATOM 1070 O O . GLU A 1 127 ? 6.388 4.131 -9.476 1.00 98.25 127 GLU A O 1
ATOM 1075 N N . TRP A 1 128 ? 8.574 4.105 -8.992 1.00 98.44 128 TRP A N 1
ATOM 1076 C CA . TRP A 1 128 ? 8.494 2.878 -8.225 1.00 98.44 128 TRP A CA 1
ATOM 1077 C C . TRP A 1 128 ? 7.629 3.033 -6.978 1.00 98.44 128 TRP A C 1
ATOM 1079 O O . TRP A 1 128 ? 6.814 2.172 -6.657 1.00 98.44 128 TRP A O 1
ATOM 1089 N N . THR A 1 129 ? 7.794 4.142 -6.266 1.00 98.19 129 THR A N 1
ATOM 1090 C CA . THR A 1 129 ? 7.006 4.440 -5.069 1.00 98.19 129 THR A CA 1
ATOM 1091 C C . THR A 1 129 ? 5.539 4.646 -5.409 1.00 98.19 129 THR A C 1
ATOM 1093 O O . THR A 1 129 ? 4.680 4.080 -4.734 1.00 98.19 129 THR A O 1
ATOM 1096 N N . ASP A 1 130 ? 5.259 5.386 -6.480 1.00 98.38 130 ASP A N 1
ATOM 1097 C CA . ASP A 1 130 ? 3.909 5.621 -6.987 1.00 98.38 130 ASP A CA 1
ATOM 1098 C C . ASP A 1 130 ? 3.222 4.305 -7.374 1.00 98.38 130 ASP A C 1
ATOM 1100 O O . ASP A 1 130 ? 2.107 4.043 -6.931 1.00 98.38 130 ASP A O 1
ATOM 1104 N N . PHE A 1 131 ? 3.925 3.424 -8.095 1.00 98.56 131 PHE A N 1
ATOM 1105 C CA . PHE A 1 131 ? 3.444 2.084 -8.430 1.00 98.56 131 PHE A CA 1
ATOM 1106 C C . PHE A 1 131 ? 3.105 1.258 -7.187 1.00 98.56 131 PHE A C 1
ATOM 1108 O O . PHE A 1 131 ? 2.041 0.648 -7.130 1.00 98.56 131 PHE A O 1
ATOM 1115 N N . ARG A 1 132 ? 3.970 1.242 -6.163 1.00 98.31 132 ARG A N 1
ATOM 1116 C CA . ARG A 1 132 ? 3.686 0.489 -4.930 1.00 98.31 132 ARG A CA 1
ATOM 1117 C C . ARG A 1 132 ? 2.442 1.007 -4.213 1.00 98.31 132 ARG A C 1
ATOM 1119 O O . ARG A 1 132 ? 1.640 0.197 -3.749 1.00 98.31 132 ARG A O 1
ATOM 1126 N N . CYS A 1 133 ? 2.278 2.329 -4.158 1.00 98.44 133 CYS A N 1
ATOM 1127 C CA . CYS A 1 133 ? 1.086 2.963 -3.598 1.00 98.44 133 CYS A CA 1
ATOM 1128 C C . CYS A 1 133 ? -0.166 2.630 -4.418 1.00 98.44 133 CYS A C 1
ATOM 1130 O O . CYS A 1 133 ? -1.199 2.299 -3.842 1.00 98.44 133 CYS A O 1
ATOM 1132 N N . GLN A 1 134 ? -0.061 2.656 -5.751 1.00 98.50 134 GLN A N 1
ATOM 1133 C CA . GLN A 1 134 ? -1.152 2.298 -6.655 1.00 98.50 134 GLN A CA 1
ATOM 1134 C C . GLN A 1 134 ? -1.577 0.841 -6.472 1.00 98.50 134 GLN A C 1
ATOM 1136 O O . GLN A 1 134 ? -2.749 0.589 -6.239 1.00 98.50 134 GLN A O 1
ATOM 1141 N N . GLN A 1 135 ? -0.637 -0.110 -6.477 1.00 98.62 135 GLN A N 1
ATOM 1142 C CA . GLN A 1 135 ? -0.963 -1.526 -6.285 1.00 98.62 135 GLN A CA 1
ATOM 1143 C C . GLN A 1 135 ? -1.645 -1.769 -4.934 1.00 98.62 135 GLN A C 1
ATOM 1145 O O . GLN A 1 135 ? -2.564 -2.580 -4.854 1.00 98.62 135 GLN A O 1
ATOM 1150 N N . LEU A 1 136 ? -1.211 -1.079 -3.870 1.00 98.44 136 LEU A N 1
ATOM 1151 C CA . LEU A 1 136 ? -1.876 -1.179 -2.573 1.00 98.44 136 LEU A CA 1
ATOM 1152 C C . LEU A 1 136 ? -3.313 -0.657 -2.654 1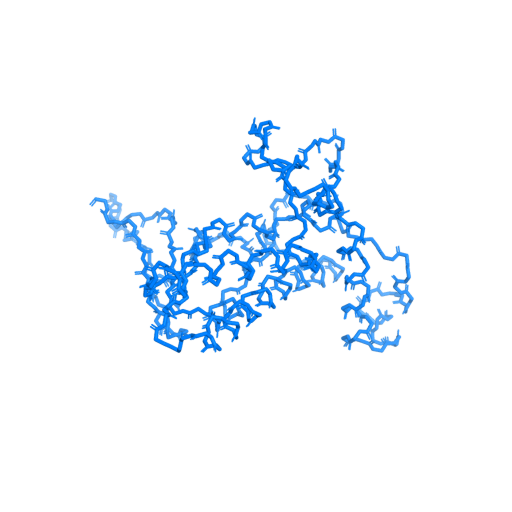.00 98.44 136 LEU A C 1
ATOM 1154 O O . LEU A 1 136 ? -4.220 -1.369 -2.241 1.00 98.44 136 LEU A O 1
ATOM 1158 N N . ALA A 1 137 ? -3.530 0.538 -3.204 1.00 98.38 137 ALA A N 1
ATOM 1159 C CA . ALA A 1 137 ? -4.869 1.101 -3.370 1.00 98.38 137 ALA A CA 1
ATOM 1160 C C . ALA A 1 137 ? -5.769 0.214 -4.250 1.00 98.38 137 ALA A C 1
ATOM 1162 O O . ALA A 1 137 ? -6.903 -0.059 -3.869 1.00 98.38 137 ALA A O 1
ATOM 1163 N N . ASP A 1 138 ? -5.246 -0.322 -5.355 1.00 98.56 138 ASP A N 1
ATOM 1164 C CA . ASP A 1 138 ? -5.966 -1.221 -6.265 1.00 98.56 138 ASP A CA 1
ATOM 1165 C C . ASP A 1 138 ? -6.412 -2.506 -5.562 1.00 98.56 138 ASP A C 1
ATOM 1167 O O . ASP A 1 138 ? -7.531 -2.970 -5.773 1.00 98.56 138 ASP A O 1
ATOM 1171 N N . PHE A 1 139 ? -5.578 -3.062 -4.676 1.00 98.62 139 PHE A N 1
ATOM 1172 C CA . PHE A 1 139 ? -5.981 -4.196 -3.846 1.00 98.62 139 PHE A CA 1
ATOM 1173 C C . PHE A 1 139 ? -7.202 -3.856 -2.985 1.00 98.62 139 PHE A C 1
ATOM 1175 O O . PHE A 1 139 ? -8.142 -4.646 -2.925 1.00 98.62 139 PHE A O 1
ATOM 1182 N N . TYR A 1 140 ? -7.205 -2.696 -2.320 1.00 98.56 140 TYR A N 1
ATOM 1183 C CA . TYR A 1 140 ? -8.332 -2.292 -1.475 1.00 98.56 140 TYR A CA 1
ATOM 1184 C C . TYR A 1 140 ? -9.570 -1.928 -2.290 1.00 98.56 140 TYR A C 1
ATOM 1186 O O . TYR A 1 140 ? -10.658 -2.312 -1.888 1.00 98.56 140 TYR A O 1
ATOM 1194 N N . SER A 1 141 ? -9.412 -1.307 -3.458 1.00 98.62 141 SER A N 1
ATOM 1195 C CA . SER A 1 141 ? -10.502 -1.064 -4.411 1.00 98.62 141 SER A CA 1
ATOM 1196 C C . SER A 1 141 ? -11.174 -2.369 -4.857 1.00 98.62 141 SER A C 1
ATOM 1198 O O . SER A 1 141 ? -12.403 -2.495 -4.854 1.00 98.62 141 SER A O 1
ATOM 1200 N N . GLU A 1 142 ? -10.371 -3.391 -5.164 1.00 98.69 142 GLU A N 1
ATOM 1201 C CA . GLU A 1 142 ? -10.861 -4.718 -5.540 1.00 98.69 142 GLU A CA 1
ATOM 1202 C C . GLU A 1 142 ? -11.577 -5.416 -4.372 1.00 98.69 142 GLU A C 1
ATOM 1204 O O . GLU A 1 142 ? -12.623 -6.045 -4.562 1.00 98.69 142 GLU A O 1
ATOM 1209 N N . MET A 1 143 ? -11.029 -5.319 -3.155 1.00 98.75 143 MET A N 1
ATOM 1210 C CA . MET A 1 143 ? -11.649 -5.898 -1.959 1.00 98.75 143 MET A CA 1
ATOM 1211 C C . MET A 1 143 ? -12.939 -5.176 -1.582 1.00 98.75 143 MET A C 1
ATOM 1213 O O . MET A 1 143 ? -13.927 -5.843 -1.296 1.00 98.75 143 MET A O 1
ATOM 1217 N N . GLU A 1 144 ? -12.955 -3.846 -1.620 1.00 98.62 144 GLU A N 1
ATOM 1218 C CA . GLU A 1 144 ? -14.137 -3.022 -1.385 1.00 98.62 144 GLU A CA 1
ATOM 1219 C C . GLU A 1 144 ? -15.250 -3.404 -2.360 1.00 98.62 144 GLU A C 1
ATOM 1221 O O . GLU A 1 144 ? -16.335 -3.798 -1.933 1.00 98.62 144 GLU A O 1
ATOM 1226 N N . SER A 1 145 ? -14.965 -3.369 -3.664 1.00 98.69 145 SER A N 1
ATOM 1227 C CA . SER A 1 145 ? -15.937 -3.709 -4.709 1.00 98.69 145 SER A CA 1
ATOM 1228 C C . SER A 1 145 ? -16.518 -5.108 -4.502 1.00 98.69 145 SER A C 1
ATOM 1230 O O . SER A 1 145 ? -17.726 -5.319 -4.625 1.00 98.69 145 SER A O 1
ATOM 1232 N N . PHE A 1 146 ? -15.668 -6.071 -4.137 1.00 98.81 146 PHE A N 1
ATOM 1233 C CA . PHE A 1 146 ? -16.100 -7.431 -3.842 1.00 98.81 146 PHE A CA 1
ATOM 1234 C C . PHE A 1 146 ? -16.966 -7.517 -2.577 1.00 98.81 146 PHE A C 1
ATOM 1236 O O . PHE A 1 146 ? -18.020 -8.147 -2.615 1.00 98.81 146 PHE A O 1
ATOM 1243 N N . ILE A 1 147 ? -16.558 -6.876 -1.477 1.00 98.81 147 ILE A N 1
ATOM 1244 C CA . ILE A 1 147 ? -17.291 -6.852 -0.202 1.00 98.81 147 ILE A CA 1
ATOM 1245 C C . ILE A 1 147 ? -18.672 -6.228 -0.392 1.00 98.81 147 ILE A C 1
ATOM 1247 O O . ILE A 1 147 ? -19.672 -6.852 -0.044 1.00 98.81 147 ILE A O 1
ATOM 1251 N N . ARG A 1 148 ? -18.747 -5.050 -1.021 1.00 98.44 148 ARG A N 1
ATOM 1252 C CA . ARG A 1 148 ? -20.016 -4.357 -1.290 1.00 98.44 148 ARG A CA 1
ATOM 1253 C C . ARG A 1 148 ? -20.925 -5.148 -2.223 1.00 98.44 148 ARG A C 1
ATOM 1255 O O . ARG A 1 148 ? -22.141 -5.103 -2.066 1.00 98.44 148 ARG A O 1
ATOM 1262 N N . GLY A 1 149 ? -20.341 -5.896 -3.161 1.00 98.50 149 GLY A N 1
ATOM 1263 C CA . GLY A 1 149 ? -21.076 -6.816 -4.026 1.00 98.50 149 GLY A CA 1
ATOM 1264 C C . GLY A 1 149 ? -21.715 -7.992 -3.280 1.00 98.50 149 GLY A C 1
ATOM 1265 O O . GLY A 1 149 ? -22.724 -8.517 -3.745 1.00 98.50 149 GLY A O 1
ATOM 1266 N N . LEU A 1 150 ? -21.158 -8.397 -2.133 1.00 98.62 150 LEU A N 1
ATOM 1267 C CA . LEU A 1 150 ? -21.742 -9.423 -1.264 1.00 98.62 150 LEU A CA 1
ATOM 1268 C C . LEU A 1 150 ? -22.767 -8.829 -0.293 1.00 98.62 150 LEU A C 1
ATOM 1270 O O . LEU A 1 150 ? -23.862 -9.367 -0.143 1.00 98.62 150 LEU A O 1
ATOM 1274 N N . ASN A 1 151 ? -22.410 -7.733 0.376 1.00 98.62 151 ASN A N 1
ATOM 1275 C CA . ASN A 1 151 ? -23.297 -7.004 1.270 1.00 98.62 151 ASN A CA 1
ATOM 1276 C C . ASN A 1 151 ? -22.825 -5.540 1.402 1.00 98.62 151 ASN A C 1
ATOM 1278 O O . ASN A 1 151 ? -21.748 -5.302 1.956 1.00 98.62 151 ASN A O 1
ATOM 1282 N N . PRO A 1 152 ? -23.613 -4.550 0.942 1.00 98.12 152 PRO A N 1
ATOM 1283 C CA . PRO A 1 152 ? -23.220 -3.145 0.994 1.00 98.12 152 PRO A CA 1
ATOM 1284 C C . PRO A 1 152 ? -23.110 -2.586 2.418 1.00 98.12 152 PRO A C 1
ATOM 1286 O O . PRO A 1 152 ? -22.414 -1.593 2.598 1.00 98.12 152 PRO A O 1
ATOM 1289 N N . GLU A 1 153 ? -23.721 -3.219 3.424 1.00 98.38 153 GLU A N 1
ATOM 1290 C CA . GLU A 1 153 ? -23.690 -2.751 4.819 1.00 98.38 153 GLU A CA 1
ATOM 1291 C C . GLU A 1 153 ? -22.405 -3.143 5.569 1.00 98.38 153 GLU A C 1
ATOM 1293 O O . GLU A 1 153 ? -22.150 -2.639 6.659 1.00 98.38 153 GLU A O 1
ATOM 1298 N N . VAL A 1 154 ? -21.576 -4.028 5.002 1.00 98.69 154 VAL A N 1
ATOM 1299 C CA . VAL A 1 154 ? -20.336 -4.480 5.651 1.00 98.69 154 VAL A CA 1
ATOM 1300 C C . VAL A 1 154 ? -19.261 -3.410 5.529 1.00 98.69 154 VAL A C 1
ATOM 1302 O O . VAL A 1 154 ? -18.837 -3.074 4.424 1.00 98.69 154 VAL A O 1
ATOM 1305 N N . ALA A 1 155 ? -18.778 -2.913 6.664 1.00 98.44 155 ALA A N 1
ATOM 1306 C CA . ALA A 1 155 ? -17.707 -1.932 6.708 1.00 98.44 155 ALA A CA 1
ATOM 1307 C C . ALA A 1 155 ? -16.351 -2.537 6.303 1.00 98.44 155 ALA A C 1
ATOM 1309 O O . ALA A 1 155 ? -16.010 -3.667 6.668 1.00 98.44 155 ALA A O 1
ATOM 1310 N N . VAL A 1 156 ? -15.545 -1.752 5.595 1.00 98.50 156 VAL A N 1
ATOM 1311 C CA . VAL A 1 156 ? -14.167 -2.087 5.229 1.00 98.50 156 VAL A CA 1
ATOM 1312 C C . VAL A 1 156 ? -13.218 -1.289 6.114 1.00 98.50 156 VAL A C 1
ATOM 1314 O O . VAL A 1 156 ? -13.205 -0.058 6.091 1.00 98.50 156 VAL A O 1
ATOM 1317 N N . GLU A 1 157 ? -12.400 -1.994 6.884 1.00 98.00 157 GLU A N 1
ATOM 1318 C CA . GLU A 1 157 ? -11.363 -1.413 7.726 1.00 98.00 157 GLU A CA 1
ATOM 1319 C C . GLU A 1 157 ? -9.977 -1.816 7.214 1.00 98.00 157 GLU A C 1
ATOM 1321 O O . GLU A 1 157 ? -9.788 -2.904 6.654 1.00 98.00 157 GLU A O 1
ATOM 1326 N N . ASN A 1 158 ? -8.986 -0.942 7.409 1.00 96.94 158 ASN A N 1
ATOM 1327 C CA . ASN A 1 158 ? -7.591 -1.332 7.267 1.00 96.94 158 ASN A CA 1
ATOM 1328 C C . ASN A 1 158 ? -6.665 -0.771 8.355 1.00 96.94 158 ASN A C 1
ATOM 1330 O O . ASN A 1 158 ? -6.861 0.328 8.868 1.00 96.94 158 ASN A O 1
ATOM 1334 N N . ASN A 1 159 ? -5.566 -1.492 8.612 1.00 95.44 159 ASN A N 1
ATOM 1335 C CA . ASN A 1 159 ? -4.528 -1.066 9.556 1.00 95.44 159 ASN A CA 1
ATOM 1336 C C . ASN A 1 159 ? -3.214 -0.653 8.859 1.00 95.44 159 ASN A C 1
ATOM 1338 O O . ASN A 1 159 ? -2.302 -1.478 8.711 1.00 95.44 159 ASN A O 1
ATOM 1342 N N . PRO A 1 160 ? -3.084 0.598 8.378 1.00 93.25 160 PRO A N 1
ATOM 1343 C CA . PRO A 1 160 ? -1.821 1.163 7.908 1.00 93.25 160 PRO A CA 1
ATOM 1344 C C . PRO A 1 160 ? -0.864 1.535 9.048 1.00 93.25 160 PRO A C 1
ATOM 1346 O O . PRO A 1 160 ? 0.270 1.899 8.760 1.00 93.25 160 PRO A O 1
ATOM 1349 N N . SER A 1 161 ? -1.259 1.403 10.320 1.00 87.88 161 SER A N 1
ATOM 1350 C CA . SER A 1 161 ? -0.435 1.541 11.532 1.00 87.88 161 SER A CA 1
ATOM 1351 C C . SER A 1 161 ? 0.181 2.931 11.772 1.00 87.88 161 SER A C 1
ATOM 1353 O O . SER A 1 161 ? 0.053 3.470 12.857 1.00 87.88 161 SER A O 1
ATOM 1355 N N . SER A 1 162 ? 0.824 3.580 10.802 1.00 90.19 162 SER A N 1
ATOM 1356 C CA . SER A 1 162 ? 1.792 4.655 11.072 1.00 90.19 162 SER A CA 1
ATOM 1357 C C . SER A 1 162 ? 1.240 6.073 11.220 1.00 90.19 162 SER A C 1
ATOM 1359 O O . SER A 1 162 ? 2.009 6.954 11.612 1.00 90.19 162 SER A O 1
ATOM 1361 N N . GLY A 1 163 ? -0.030 6.315 10.890 1.00 90.56 163 GLY A N 1
ATOM 1362 C CA . GLY A 1 163 ? -0.640 7.650 10.872 1.00 90.56 163 GLY A CA 1
ATOM 1363 C C . GLY A 1 163 ? 0.184 8.707 10.117 1.00 90.56 163 GLY A C 1
ATOM 1364 O O . GLY A 1 163 ? 1.026 8.381 9.273 1.00 90.56 163 GLY A O 1
ATOM 1365 N N . LEU A 1 164 ? -0.038 9.987 10.427 1.00 91.31 164 LEU A N 1
ATOM 1366 C CA . LEU A 1 164 ? 0.763 11.121 9.948 1.00 91.31 164 LEU A CA 1
ATOM 1367 C C . LEU A 1 164 ? 1.867 11.478 10.958 1.00 91.31 164 LEU A C 1
ATOM 1369 O O . LEU A 1 164 ? 1.941 12.598 11.472 1.00 91.31 164 LEU A O 1
ATOM 1373 N N . SER A 1 165 ? 2.758 10.517 11.206 1.00 87.12 165 SER A N 1
ATOM 1374 C CA . SER A 1 165 ? 3.817 10.573 12.227 1.00 87.12 165 SER A CA 1
ATOM 1375 C C . SER A 1 165 ? 5.120 11.269 11.802 1.00 87.12 165 SER A C 1
ATOM 1377 O O . SER A 1 165 ? 6.065 11.325 12.583 1.00 87.12 165 SER A O 1
ATOM 1379 N N . GLY A 1 166 ? 5.201 11.807 10.579 1.00 87.25 166 GLY A N 1
ATOM 1380 C CA . GLY A 1 166 ? 6.443 12.364 10.013 1.00 87.25 166 GLY A CA 1
ATOM 1381 C C . GLY A 1 166 ? 7.329 11.331 9.306 1.00 87.25 166 GLY A C 1
ATOM 1382 O O . GLY A 1 166 ? 8.361 11.686 8.742 1.00 87.25 166 GLY A O 1
ATOM 1383 N N . ASN A 1 167 ? 6.908 10.066 9.281 1.00 89.00 167 ASN A N 1
ATOM 1384 C CA . ASN A 1 167 ? 7.526 9.035 8.458 1.00 89.00 167 ASN A CA 1
ATOM 1385 C C . ASN A 1 167 ? 7.153 9.215 6.982 1.00 89.00 167 ASN A C 1
ATOM 1387 O O . ASN A 1 167 ? 6.007 9.518 6.653 1.00 89.00 167 ASN A O 1
ATOM 1391 N N . ASN A 1 168 ? 8.098 8.944 6.080 1.00 94.00 168 ASN A N 1
ATOM 1392 C CA . ASN A 1 168 ? 7.819 8.846 4.648 1.00 94.00 168 ASN A CA 1
ATOM 1393 C C . ASN A 1 168 ? 7.091 7.519 4.348 1.00 94.00 168 ASN A C 1
ATOM 1395 O O . ASN A 1 168 ? 7.712 6.526 3.961 1.00 94.00 168 ASN A O 1
ATOM 1399 N N . THR A 1 169 ? 5.781 7.470 4.606 1.00 94.56 169 THR A N 1
ATOM 1400 C CA . THR A 1 169 ? 4.963 6.247 4.502 1.00 94.56 169 THR A CA 1
ATOM 1401 C C . THR A 1 169 ? 4.852 5.737 3.069 1.00 94.56 169 THR A C 1
ATOM 1403 O O . THR A 1 169 ? 4.873 4.524 2.857 1.00 94.56 169 THR A O 1
ATOM 1406 N N . ILE A 1 170 ? 4.828 6.628 2.074 1.00 95.94 170 ILE A N 1
ATOM 1407 C CA . ILE A 1 170 ? 4.820 6.226 0.662 1.00 95.94 170 ILE A CA 1
ATOM 1408 C C . ILE A 1 170 ? 6.097 5.447 0.320 1.00 95.94 170 ILE A C 1
ATOM 1410 O O . ILE A 1 170 ? 6.027 4.350 -0.230 1.00 95.94 170 ILE A O 1
ATOM 1414 N N . TRP A 1 171 ? 7.269 5.927 0.754 1.00 96.19 171 TRP A N 1
ATOM 1415 C CA . TRP A 1 171 ? 8.532 5.229 0.524 1.00 96.19 171 TRP A CA 1
ATOM 1416 C C . TRP A 1 171 ? 8.633 3.951 1.363 1.00 96.19 171 TRP A C 1
ATOM 1418 O O . TRP A 1 171 ? 8.828 2.858 0.829 1.00 96.19 171 TRP A O 1
ATOM 1428 N N . ASN A 1 172 ? 8.467 4.059 2.678 1.00 93.88 172 ASN A N 1
ATOM 1429 C CA . ASN A 1 172 ? 8.745 2.952 3.590 1.00 93.88 172 ASN A CA 1
ATOM 1430 C C . ASN A 1 172 ? 7.724 1.810 3.460 1.00 93.88 172 ASN A C 1
ATOM 1432 O O . ASN A 1 172 ? 8.081 0.645 3.626 1.00 93.88 172 ASN A O 1
ATOM 1436 N N . GLN A 1 173 ? 6.462 2.134 3.169 1.00 94.69 173 GLN A N 1
ATOM 1437 C CA . GLN A 1 173 ? 5.331 1.211 3.325 1.00 94.69 173 GLN A CA 1
ATOM 1438 C C . GLN A 1 173 ? 4.447 1.106 2.080 1.00 94.69 173 GLN A C 1
ATOM 1440 O O . GLN A 1 173 ? 3.583 0.236 2.040 1.00 94.69 173 GLN A O 1
ATOM 1445 N N . GLY A 1 174 ? 4.636 1.969 1.073 1.00 96.25 174 GLY A N 1
ATOM 1446 C CA . GLY A 1 174 ? 3.713 2.063 -0.061 1.00 96.25 174 GLY A CA 1
ATOM 1447 C C . GLY A 1 174 ? 2.336 2.597 0.345 1.00 96.25 174 GLY A C 1
ATOM 1448 O O . GLY A 1 174 ? 1.349 2.272 -0.303 1.00 96.25 174 GLY A O 1
ATOM 1449 N N . VAL A 1 175 ? 2.250 3.359 1.442 1.00 96.75 175 VAL A N 1
ATOM 1450 C CA . VAL A 1 175 ? 0.986 3.890 1.972 1.00 96.75 175 VAL A CA 1
ATOM 1451 C C . VAL A 1 175 ? 0.840 5.358 1.582 1.00 96.75 175 VAL A C 1
ATOM 1453 O O . VAL A 1 175 ? 1.437 6.241 2.205 1.00 96.75 175 VAL A O 1
ATOM 1456 N N . ASP A 1 176 ? 0.017 5.588 0.562 1.00 96.56 176 ASP A N 1
ATOM 1457 C CA . ASP A 1 176 ? -0.534 6.888 0.173 1.00 96.56 176 ASP A CA 1
ATOM 1458 C C . ASP A 1 176 ? -1.971 6.998 0.708 1.00 96.56 176 ASP A C 1
ATOM 1460 O O . ASP A 1 176 ? -2.891 6.384 0.167 1.00 96.56 176 ASP A O 1
ATOM 1464 N N . TYR A 1 177 ? -2.158 7.726 1.815 1.00 96.44 177 TYR A N 1
ATOM 1465 C CA . TYR A 1 177 ? -3.434 7.757 2.539 1.00 96.44 177 TYR A CA 1
ATOM 1466 C C . TYR A 1 177 ? -4.625 8.217 1.688 1.00 96.44 177 TYR A C 1
ATOM 1468 O O . TYR A 1 177 ? -5.623 7.503 1.695 1.00 96.44 177 TYR A O 1
ATOM 1476 N N . PRO A 1 178 ? -4.567 9.338 0.939 1.00 95.94 178 PRO A N 1
ATOM 1477 C CA . PRO A 1 178 ? -5.659 9.734 0.052 1.00 95.94 178 PRO A CA 1
ATOM 1478 C C . PRO A 1 178 ? -6.149 8.639 -0.902 1.00 95.94 178 PRO A C 1
ATOM 1480 O O . PRO A 1 178 ? -7.356 8.469 -1.036 1.00 95.94 178 PRO A O 1
ATOM 1483 N N . ARG A 1 179 ? -5.240 7.886 -1.542 1.00 97.25 179 ARG A N 1
ATOM 1484 C CA . ARG A 1 179 ? -5.617 6.792 -2.459 1.00 97.25 179 ARG A CA 1
ATOM 1485 C C . ARG A 1 179 ? -6.072 5.538 -1.730 1.00 97.25 179 ARG A C 1
ATOM 1487 O O . ARG A 1 179 ? -6.942 4.827 -2.207 1.00 97.25 179 ARG A O 1
ATOM 1494 N N . LEU A 1 180 ? -5.448 5.225 -0.600 1.00 97.38 180 LEU A N 1
ATOM 1495 C CA . LEU A 1 180 ? -5.781 4.030 0.163 1.00 97.38 180 LEU A CA 1
ATOM 1496 C C . LEU A 1 180 ? -7.161 4.153 0.818 1.00 97.38 180 LEU A C 1
ATOM 1498 O O . LEU A 1 180 ? -7.953 3.217 0.785 1.00 97.38 180 LEU A O 1
ATOM 1502 N N . LEU A 1 181 ? -7.429 5.303 1.435 1.00 96.81 181 LEU A N 1
ATOM 1503 C CA . LEU A 1 181 ? -8.608 5.517 2.267 1.00 96.81 181 LEU A CA 1
ATOM 1504 C C . LEU A 1 181 ? -9.874 5.836 1.468 1.00 96.81 181 LEU A C 1
ATOM 1506 O O . LEU A 1 181 ? -10.962 5.759 2.028 1.00 96.81 181 LEU A O 1
ATOM 1510 N N . SER A 1 182 ? -9.765 6.105 0.162 1.00 97.06 182 SER A N 1
ATOM 1511 C CA . SER A 1 182 ? -10.936 6.180 -0.722 1.00 97.06 182 SER A CA 1
ATOM 1512 C C . SER A 1 182 ? -11.652 4.839 -0.905 1.00 97.06 182 SER A C 1
ATOM 1514 O O . SER A 1 182 ? -12.718 4.823 -1.508 1.00 97.06 182 SER A O 1
ATOM 1516 N N . HIS A 1 183 ? -11.063 3.745 -0.410 1.00 97.94 183 HIS A N 1
ATOM 1517 C CA . HIS A 1 183 ? -11.572 2.377 -0.532 1.00 97.94 183 HIS A CA 1
ATOM 1518 C C . HIS A 1 183 ? -11.866 1.713 0.821 1.00 97.94 183 HIS A C 1
ATOM 1520 O O . HIS A 1 183 ? -12.000 0.491 0.907 1.00 97.94 183 HIS A O 1
ATOM 1526 N N . THR A 1 184 ? -11.906 2.492 1.905 1.00 97.38 184 THR A N 1
ATOM 1527 C CA . THR A 1 184 ? -12.212 1.993 3.251 1.00 97.38 184 THR A CA 1
ATOM 1528 C C . THR A 1 184 ? -13.162 2.936 3.980 1.00 97.38 184 THR A C 1
ATOM 1530 O O . THR A 1 184 ? -13.254 4.116 3.660 1.00 97.38 184 THR A O 1
ATOM 1533 N N . ASP A 1 185 ? -13.868 2.439 4.994 1.00 98.12 185 ASP A N 1
ATOM 1534 C CA . ASP A 1 185 ? -14.713 3.261 5.871 1.00 98.12 185 ASP A CA 1
ATOM 1535 C C . ASP A 1 185 ? -13.961 3.691 7.129 1.00 98.12 185 ASP A C 1
ATOM 1537 O O . ASP A 1 185 ? -14.166 4.781 7.673 1.00 98.12 185 ASP A O 1
ATOM 1541 N N . ILE A 1 186 ? -13.103 2.799 7.626 1.00 97.69 186 ILE A N 1
ATOM 1542 C CA . ILE A 1 186 ? -12.419 2.933 8.907 1.00 97.69 186 ILE A CA 1
ATOM 1543 C C . ILE A 1 186 ? -10.929 2.678 8.696 1.00 97.69 186 ILE A C 1
ATOM 1545 O O . ILE A 1 186 ? -10.530 1.783 7.952 1.00 97.69 186 ILE A O 1
ATOM 1549 N N . VAL A 1 187 ? -10.102 3.469 9.370 1.00 96.25 187 VAL A N 1
ATOM 1550 C CA . VAL A 1 187 ? -8.655 3.278 9.414 1.00 96.25 187 VAL A CA 1
ATOM 1551 C C . VAL A 1 187 ? -8.199 3.054 10.847 1.00 96.25 187 VAL A C 1
ATOM 1553 O O . VAL A 1 187 ? -8.567 3.809 11.748 1.00 96.25 187 VAL A O 1
ATOM 1556 N N . TRP A 1 188 ? -7.371 2.042 11.069 1.00 94.94 188 TRP A N 1
ATOM 1557 C CA . TRP A 1 188 ? -6.677 1.842 12.331 1.00 94.94 188 TRP A CA 1
ATOM 1558 C C . TRP A 1 188 ? -5.307 2.516 12.314 1.00 94.94 188 TRP A C 1
ATOM 1560 O O . TRP A 1 188 ? -4.507 2.347 11.389 1.00 94.94 188 TRP A O 1
ATOM 1570 N N . THR A 1 189 ? -5.024 3.281 13.364 1.00 91.69 189 THR A N 1
ATOM 1571 C CA . THR A 1 189 ? -3.706 3.857 13.612 1.00 91.69 189 THR A CA 1
ATOM 1572 C C . THR A 1 189 ? -3.115 3.281 14.892 1.00 91.69 189 THR A C 1
ATOM 1574 O O . THR A 1 189 ? -3.735 3.263 15.955 1.00 91.69 189 THR A O 1
ATOM 1577 N N . GLU A 1 190 ? -1.881 2.817 14.774 1.00 90.94 190 GLU A N 1
ATOM 1578 C CA . GLU A 1 190 ? -1.002 2.428 15.876 1.00 90.94 190 GLU A CA 1
ATOM 1579 C C . GLU A 1 190 ? 0.112 3.469 16.039 1.00 90.94 190 GLU A C 1
ATOM 1581 O O . GLU A 1 190 ? 1.163 3.188 16.619 1.00 90.94 190 GLU A O 1
ATOM 1586 N N . GLU A 1 191 ? -0.072 4.663 15.464 1.00 88.75 191 GLU A N 1
ATOM 1587 C CA . GLU A 1 191 ? 0.932 5.704 15.542 1.00 88.75 191 GLU A CA 1
ATOM 1588 C C . GLU A 1 191 ? 1.189 6.052 17.009 1.00 88.75 191 GLU A C 1
ATOM 1590 O O . GLU A 1 191 ? 0.299 5.966 17.858 1.00 88.75 191 GLU A O 1
ATOM 1595 N N . GLY A 1 192 ? 2.422 6.460 17.302 1.00 83.19 192 GLY A N 1
ATOM 1596 C CA . GLY A 1 192 ? 2.766 6.972 18.621 1.00 83.19 192 GLY A CA 1
ATOM 1597 C C . GLY A 1 192 ? 2.128 8.338 18.890 1.00 83.19 192 GLY A C 1
ATOM 1598 O O . GLY A 1 192 ? 1.046 8.664 18.413 1.00 83.19 192 GLY A O 1
ATOM 1599 N N . ASN A 1 193 ? 2.841 9.196 19.619 1.00 84.00 193 ASN A N 1
ATOM 1600 C CA . ASN A 1 193 ? 2.368 10.546 19.953 1.00 84.00 193 ASN A CA 1
ATOM 1601 C C . ASN A 1 193 ? 1.068 10.533 20.773 1.00 84.00 193 ASN A C 1
ATOM 1603 O O . ASN A 1 193 ? 0.126 11.275 20.470 1.00 84.00 193 ASN A O 1
ATOM 1607 N N . GLU A 1 194 ? 1.025 9.689 21.809 1.00 87.81 194 GLU A N 1
ATOM 1608 C CA . GLU A 1 194 ? -0.062 9.731 22.786 1.00 87.81 194 GLU A CA 1
ATOM 1609 C C . GLU A 1 194 ? -0.226 11.141 23.350 1.00 87.81 194 GLU A C 1
ATOM 1611 O O . GLU A 1 194 ? 0.749 11.881 23.517 1.00 87.81 194 GLU A O 1
ATOM 1616 N N . ALA A 1 195 ? -1.481 11.524 23.583 1.00 89.38 195 ALA A N 1
ATOM 1617 C CA . ALA A 1 195 ? -1.818 12.891 23.937 1.00 89.38 195 ALA A CA 1
ATOM 1618 C C . ALA A 1 195 ? -1.148 13.285 25.259 1.00 89.38 195 ALA A C 1
ATOM 1620 O O . ALA A 1 195 ? -1.467 12.743 26.315 1.00 89.38 195 ALA A O 1
ATOM 1621 N N . THR A 1 196 ? -0.222 14.238 25.199 1.00 92.31 196 THR A N 1
ATOM 1622 C CA . THR A 1 196 ? 0.485 14.755 26.373 1.00 92.31 196 THR A CA 1
ATOM 1623 C C . THR A 1 196 ? 0.977 16.178 26.124 1.00 92.31 196 THR A C 1
ATOM 1625 O O . THR A 1 196 ? 0.958 16.670 24.994 1.00 92.31 196 THR A O 1
ATOM 1628 N N . VAL A 1 197 ? 1.417 16.845 27.184 1.00 94.88 197 VAL A N 1
ATOM 1629 C CA . VAL A 1 197 ? 2.052 18.161 27.127 1.00 94.88 197 VAL A CA 1
ATOM 1630 C C . VAL A 1 197 ? 3.471 18.012 27.664 1.00 94.88 197 VAL A C 1
ATOM 1632 O O . VAL A 1 197 ? 3.658 17.455 28.745 1.00 94.88 197 VAL A O 1
ATOM 1635 N N . THR A 1 198 ? 4.471 18.463 26.904 1.00 94.88 198 THR A N 1
ATOM 1636 C CA . THR A 1 198 ? 5.871 18.435 27.359 1.00 94.88 198 THR A CA 1
ATOM 1637 C C . THR A 1 198 ? 6.093 19.411 28.516 1.00 94.88 198 THR A C 1
ATOM 1639 O O . THR A 1 198 ? 5.259 20.284 28.767 1.00 94.88 198 THR A O 1
ATOM 1642 N N . GLU A 1 199 ? 7.229 19.309 29.210 1.00 96.31 199 GLU A N 1
ATOM 1643 C CA . GLU A 1 199 ? 7.589 20.244 30.290 1.00 96.31 199 GLU A CA 1
ATOM 1644 C C . GLU A 1 199 ? 7.642 21.705 29.802 1.00 96.31 199 GLU A C 1
ATOM 1646 O O . GLU A 1 199 ? 7.313 22.630 30.541 1.00 96.31 199 GLU A O 1
ATOM 1651 N N . GLU A 1 200 ? 7.962 21.915 28.524 1.00 97.06 200 GLU A N 1
ATOM 1652 C CA . GLU A 1 200 ? 7.988 23.217 27.849 1.00 97.06 200 GLU A CA 1
ATOM 1653 C C . GLU A 1 200 ? 6.603 23.697 27.373 1.00 97.06 200 GLU A C 1
ATOM 1655 O O . GLU A 1 200 ? 6.496 24.744 26.733 1.00 97.06 200 GLU A O 1
ATOM 1660 N N . GLY A 1 201 ? 5.531 22.948 27.651 1.00 96.19 201 GLY A N 1
ATOM 1661 C CA . GLY A 1 201 ? 4.163 23.320 27.290 1.00 96.19 201 GLY A CA 1
ATOM 1662 C C . GLY A 1 201 ? 3.752 22.965 25.855 1.00 96.19 201 GLY A C 1
ATOM 1663 O O . GLY A 1 201 ? 2.774 23.519 25.350 1.00 96.19 201 GLY A O 1
ATOM 1664 N N . ILE A 1 202 ? 4.464 22.059 25.174 1.00 94.69 202 ILE A N 1
ATOM 1665 C CA . ILE A 1 202 ? 4.154 21.664 23.790 1.00 94.69 202 ILE A CA 1
ATOM 1666 C C . ILE A 1 202 ? 3.153 20.504 23.784 1.00 94.69 202 ILE A C 1
ATOM 1668 O O . ILE A 1 202 ? 3.415 19.451 24.357 1.00 94.69 202 ILE A O 1
ATOM 1672 N N . LEU A 1 203 ? 2.024 20.667 23.087 1.00 93.12 203 LEU A N 1
ATOM 1673 C CA . LEU A 1 203 ? 1.044 19.593 22.894 1.00 93.12 203 LEU A CA 1
ATOM 1674 C C . LEU A 1 203 ? 1.540 18.566 21.863 1.00 93.12 203 LEU A C 1
ATOM 1676 O O . LEU A 1 203 ? 1.699 18.882 20.682 1.00 93.12 203 LEU A O 1
ATOM 1680 N N . ILE A 1 204 ? 1.676 17.315 22.295 1.00 91.62 204 ILE A N 1
ATOM 1681 C CA . ILE A 1 204 ? 1.863 16.140 21.440 1.00 91.62 204 ILE A CA 1
ATOM 1682 C C . ILE A 1 204 ? 0.494 15.485 21.248 1.00 91.62 204 ILE A C 1
ATOM 1684 O O . ILE A 1 204 ? -0.230 15.266 22.215 1.00 91.62 204 ILE A O 1
ATOM 1688 N N . SER A 1 205 ? 0.100 15.214 20.001 1.00 91.44 205 SER A N 1
ATOM 1689 C CA . SER A 1 205 ? -1.159 14.517 19.710 1.00 91.44 205 SER A CA 1
ATOM 1690 C C . SER A 1 205 ? -1.216 13.946 18.292 1.00 91.44 205 SER A C 1
ATOM 1692 O O . SER A 1 205 ? -0.516 14.400 17.383 1.00 91.44 205 SER A O 1
ATOM 1694 N N . LYS A 1 206 ? -2.168 13.033 18.085 1.00 92.44 206 LYS A N 1
ATOM 1695 C CA . LYS A 1 206 ? -2.553 12.425 16.798 1.00 92.44 206 LYS A CA 1
ATOM 1696 C C . LYS A 1 206 ? -3.472 13.311 15.940 1.00 92.44 206 LYS A C 1
ATOM 1698 O O . LYS A 1 206 ? -4.100 12.854 14.986 1.00 92.44 206 LYS A O 1
ATOM 1703 N N . ILE A 1 207 ? -3.569 14.611 16.247 1.00 92.75 207 ILE A N 1
ATOM 1704 C CA . ILE A 1 207 ? -4.544 15.517 15.615 1.00 92.75 207 ILE A CA 1
ATOM 1705 C C . ILE A 1 207 ? -4.415 15.584 14.087 1.00 92.75 207 ILE A C 1
ATOM 1707 O O . ILE A 1 207 ? -5.410 15.787 13.395 1.00 92.75 207 ILE A O 1
ATOM 1711 N N . ARG A 1 208 ? -3.205 15.403 13.540 1.00 93.56 208 ARG A N 1
ATOM 1712 C CA . ARG A 1 208 ? -2.975 15.388 12.085 1.00 93.56 208 ARG A CA 1
ATOM 1713 C C . ARG A 1 208 ? -3.662 14.194 11.432 1.00 93.56 208 ARG A C 1
ATOM 1715 O O . ARG A 1 208 ? -4.359 14.375 10.439 1.00 93.56 208 ARG A O 1
ATOM 1722 N N . THR A 1 209 ? -3.531 13.014 12.023 1.00 94.19 209 THR A N 1
ATOM 1723 C CA . THR A 1 209 ? -4.164 11.786 11.535 1.00 94.19 209 THR A CA 1
ATOM 1724 C C . THR A 1 209 ? -5.678 11.849 11.678 1.00 94.19 209 THR A C 1
ATOM 1726 O O . THR A 1 209 ? -6.386 11.509 10.736 1.00 94.19 209 THR A O 1
ATOM 1729 N N . TYR A 1 210 ? -6.194 12.392 12.787 1.00 94.50 210 TYR A N 1
ATOM 1730 C CA . TYR A 1 210 ? -7.638 12.618 12.949 1.00 94.50 210 TYR A CA 1
ATOM 1731 C C . TYR A 1 210 ? -8.192 13.576 11.891 1.00 94.50 210 TYR A C 1
ATOM 1733 O O . TYR A 1 210 ? -9.245 13.320 11.307 1.00 94.50 210 TYR A O 1
ATOM 1741 N N . LYS A 1 211 ? -7.467 14.665 11.601 1.00 95.69 211 LYS A N 1
ATOM 1742 C CA . LYS A 1 211 ? -7.839 15.605 10.536 1.00 95.69 211 LYS A CA 1
ATOM 1743 C C . LYS A 1 211 ? -7.814 14.943 9.164 1.00 95.69 211 LYS A C 1
ATOM 1745 O O . LYS A 1 211 ? -8.748 15.153 8.400 1.00 95.69 211 LYS A O 1
ATOM 1750 N N . MET A 1 212 ? -6.788 14.151 8.863 1.00 95.75 212 MET A N 1
ATOM 1751 C CA . MET A 1 212 ? -6.686 13.413 7.605 1.00 95.75 212 MET A CA 1
ATOM 1752 C C . MET A 1 212 ? -7.858 12.446 7.427 1.00 95.75 212 MET A C 1
ATOM 1754 O O . MET A 1 212 ? -8.554 12.547 6.424 1.00 95.75 212 MET A O 1
ATOM 1758 N N . ALA A 1 213 ? -8.116 11.570 8.405 1.00 95.88 213 ALA A N 1
ATOM 1759 C CA . ALA A 1 213 ? -9.210 10.601 8.330 1.00 95.88 213 ALA A CA 1
ATOM 1760 C C . ALA A 1 213 ? -10.565 11.302 8.145 1.00 95.88 213 ALA A C 1
ATOM 1762 O O . ALA A 1 213 ? -11.303 10.980 7.222 1.00 95.88 213 ALA A O 1
ATOM 1763 N N . SER A 1 214 ? -10.841 12.342 8.941 1.00 96.12 214 SER A N 1
ATOM 1764 C CA . SER A 1 214 ? -12.070 13.135 8.815 1.00 96.12 214 SER A CA 1
ATOM 1765 C C . SER A 1 214 ? -12.196 13.822 7.446 1.00 96.12 214 SER A C 1
ATOM 1767 O O . SER A 1 214 ? -13.265 13.805 6.846 1.00 96.12 214 SER A O 1
ATOM 1769 N N . THR A 1 215 ? -11.098 14.375 6.911 1.00 97.25 215 THR A N 1
ATOM 1770 C CA . THR A 1 215 ? -11.073 15.029 5.584 1.00 97.25 215 THR A CA 1
ATOM 1771 C C . THR A 1 215 ? -11.361 14.045 4.452 1.00 97.25 215 THR A C 1
ATOM 1773 O O . THR A 1 215 ? -11.964 14.423 3.452 1.00 97.25 215 THR A O 1
ATOM 1776 N N . LEU A 1 216 ? -10.944 12.789 4.611 1.00 96.94 216 LEU A N 1
ATOM 1777 C CA . LEU A 1 216 ? -11.148 11.718 3.636 1.00 96.94 216 LEU A CA 1
ATOM 1778 C C . LEU A 1 216 ? -12.458 10.939 3.873 1.00 96.94 216 LEU A C 1
ATOM 1780 O O . LEU A 1 216 ? -12.736 9.985 3.160 1.00 96.94 216 LEU A O 1
ATOM 1784 N N . ASN A 1 217 ? -13.305 11.402 4.803 1.00 96.62 217 ASN A N 1
ATOM 1785 C CA . ASN A 1 217 ? -14.579 10.791 5.207 1.00 96.62 217 ASN A CA 1
ATOM 1786 C C . ASN A 1 217 ? -14.464 9.415 5.886 1.00 96.62 217 ASN A C 1
ATOM 1788 O O . ASN A 1 217 ? -15.448 8.682 5.962 1.00 96.62 217 ASN A O 1
ATOM 1792 N N . ASN A 1 218 ? -13.309 9.094 6.466 1.00 97.69 218 ASN A N 1
ATOM 1793 C CA . ASN A 1 218 ? -13.102 7.867 7.228 1.00 97.69 218 ASN A CA 1
ATOM 1794 C C . ASN A 1 218 ? -13.313 8.090 8.731 1.00 97.69 218 ASN 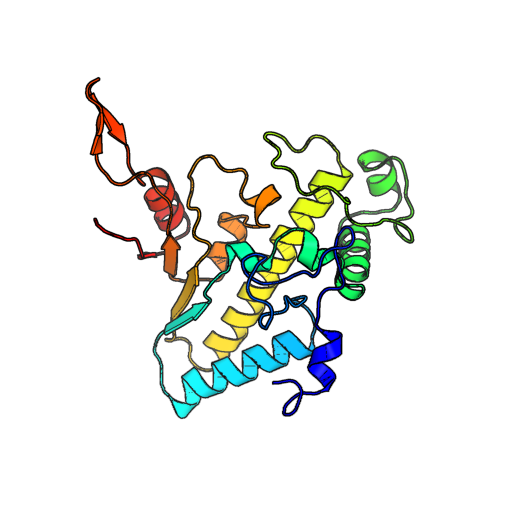A C 1
ATOM 1796 O O . ASN A 1 218 ? -13.094 9.179 9.278 1.00 97.69 218 ASN A O 1
ATOM 1800 N N . LYS A 1 219 ? -13.683 7.022 9.440 1.00 97.06 219 LYS A N 1
ATOM 1801 C CA . LYS A 1 219 ? -13.547 6.950 10.903 1.00 97.06 219 LYS A CA 1
ATOM 1802 C C . LYS A 1 219 ? -12.167 6.419 11.271 1.00 97.06 219 LYS A C 1
ATOM 1804 O O . LYS A 1 219 ? -11.499 5.795 10.453 1.00 97.06 219 LYS A O 1
ATOM 1809 N N . ILE A 1 220 ? -11.748 6.661 12.510 1.00 94.75 220 ILE A N 1
ATOM 1810 C CA . ILE A 1 220 ? -10.448 6.209 13.001 1.00 94.75 220 ILE A CA 1
ATOM 1811 C C . ILE A 1 220 ? -10.592 5.360 14.258 1.00 94.75 220 ILE A C 1
ATOM 1813 O O . ILE A 1 220 ? -11.272 5.754 15.206 1.00 94.75 220 ILE A O 1
ATOM 1817 N N . PHE A 1 221 ? -9.920 4.215 14.262 1.00 94.88 221 PHE A N 1
ATOM 1818 C CA . PHE A 1 221 ? -9.641 3.438 15.460 1.00 94.88 221 PHE A CA 1
ATOM 1819 C C . PHE A 1 221 ? -8.209 3.727 15.912 1.00 94.88 221 PHE A C 1
ATOM 1821 O O . PHE A 1 221 ? -7.280 3.775 15.109 1.00 94.88 221 PHE A O 1
ATOM 1828 N N . THR A 1 222 ? -8.040 3.987 17.204 1.00 91.19 222 THR A N 1
ATOM 1829 C CA . THR A 1 222 ? -6.751 4.311 17.823 1.00 91.19 222 THR A CA 1
ATOM 1830 C C . THR A 1 222 ? -6.741 3.772 19.239 1.00 91.19 222 THR A C 1
ATOM 1832 O O . THR A 1 222 ? -7.779 3.727 19.902 1.00 91.19 222 THR A O 1
ATOM 1835 N N . TYR A 1 223 ? -5.554 3.449 19.739 1.00 85.81 223 TYR A N 1
ATOM 1836 C CA . TYR A 1 223 ? -5.362 3.308 21.174 1.00 85.81 223 TYR A CA 1
ATOM 1837 C C . TYR A 1 223 ? -5.628 4.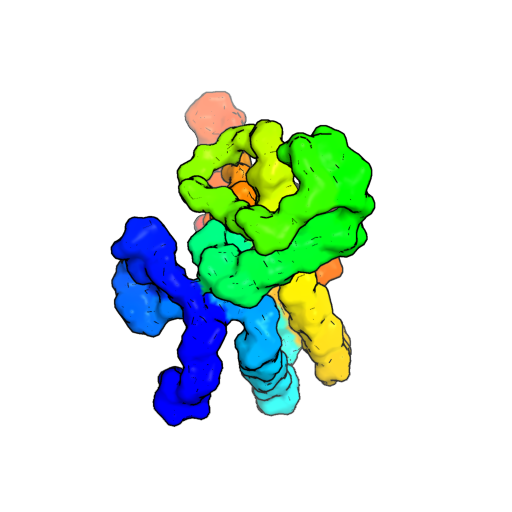644 21.878 1.00 85.81 223 TYR A C 1
ATOM 1839 O O . TYR A 1 223 ? -5.262 5.713 21.377 1.00 85.81 223 TYR A O 1
ATOM 1847 N N . THR A 1 224 ? -6.284 4.558 23.030 1.00 74.19 224 THR A N 1
ATOM 1848 C CA . THR A 1 224 ? -6.457 5.636 24.003 1.00 74.19 224 THR A CA 1
ATOM 1849 C C . THR A 1 224 ? -5.772 5.134 25.266 1.00 74.19 224 THR A C 1
ATOM 1851 O O . THR A 1 224 ? -6.298 4.214 25.893 1.00 74.19 224 THR A O 1
ATOM 1854 N N . GLY A 1 225 ? -4.550 5.606 25.527 1.00 61.94 225 GLY A N 1
ATOM 1855 C CA . GLY A 1 225 ? -3.731 5.153 26.659 1.00 61.94 225 GLY A CA 1
ATOM 1856 C C . GLY A 1 225 ? -4.406 5.259 28.022 1.00 61.94 225 GLY A C 1
ATOM 1857 O O . GLY A 1 225 ? -5.423 5.981 28.141 1.00 61.94 225 GLY A O 1
#

Organism: NCBI:txid412755

Radius of gyration: 18.99 Å; chains: 1; bounding box: 44×52×56 Å

Secondary structure (DSSP, 8-state):
-TTT-GGGGGGBPPPBTTB--BTTTT-TT-B-B-TT-HHHHHHHHHHHHHHHHTS--SEEEE--HHHHT-GGGGGSHHHHHHHHHHHHHH--HHHHHHHHS-S--TT-------S--S---SHHHHHHHHHHHHHHHHHHHHHHHHHHHH-TTSEEEEEEE-TTSSS-HHHHH---HHHHHTT-SEEEE-----SEE-TT-PEE-SHHHHHHHHHTT-EEEE---

InterPro domains:
  IPR017853 Glycoside hydrolase superfamily [SSF51445] (23-187)

=== Feature glossary ===
The record interleaves many kinds of information about one protein. Here is each kind framed as the question it answers.

Q: What are the backbone torsion angles?
A: φ (phi) and ψ (psi) are the two rotatable backbone dihedrals per residue: φ is the C(i-1)–N–Cα–C torsion, ψ is the N–Cα–C–N(i+1) torsion, both in degrees on (−180°, 180°]. α-helical residues cluster near (−60°, −45°); β-strand residues near (−120°, +130°). A Ramachandran plot is simply a scatter of (φ, ψ) for every residue.

Q: What is the amino-acid chain?
A: This is the polypeptide sequence — one letter per residue, N-terminus first. Length ranges from a few dozen residues for small domains to over a thousand for large multi-domain proteins.

Q: How mobile is each atom in the crystal?
A: For experimental (PDB) structures, the B-factor (temperature factor) quantifies the positional spread of each atom in the crystal — a combination of thermal vibration and static disorder — in units of Å². High B-factors mark flexible loops or poorly resolved regions; low B-factors mark the rigid, well-ordered core.

Q: Are the domains correctly placed rel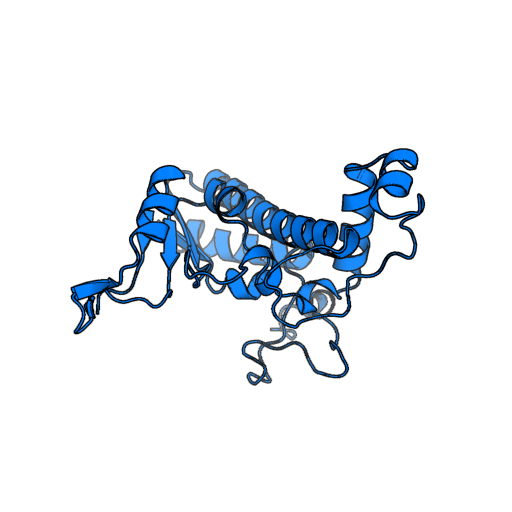ative to each other?
A: Predicted Aligned Error (PAE) is an AlphaFold confidence matrix: entry (i, j) is the expected error in the position of residue j, in ångströms, when the prediction is superimposed on the true structure at residue i. Low PAE within a block of residues means that block is internally rigid and well-predicted; high PAE between two blocks means their relative placement is uncertain even if each block individually is confident.

Q: How confident is the AlphaFold model at each residue?
A: pLDDT is the predicted lDDT-Cα score: AlphaFold's confidence that the local environment of each residue (all inter-atomic distances within 15 Å) is correctly placed. It is a per-residue number between 0 and 100, with higher meaning more reliable.

Q: What family and function is it annotated with?
A: Functional annotations link the protein to curated databases. InterPro entries identify conserved domains and families by matching the sequence against member-database signatures (Pfam, PROSITE, CDD, …). Gene Ontology (GO) terms describe molecular function, biological process, and cellular component in a controlled vocabulary. CATH places the structure in a hierarchical fold classification (Class/Architecture/Topology/Homologous-superfamily). The organism is the source species.

Q: How big and how compact is the whole molecule?
A: Three whole-structure scalars: the radius of gyration (RMS distance of Cα from centroid, in Å), the count of Cα–Cα contacts (pairs closer than 8 Å and separated by more than four residues in sequence — i.e. tertiary, not local, contacts), and the bounding-box dimensions. Together they distinguish compact globular folds from extended fibres or disordered chains.

Q: What known structures does this most resemble?
A: The Foldseek neighbor list gives the closest experimentally determined structures in the PDB, ranked by structural alignment. TM-score near 1 means near-identical fold; near 0.3 means only rough topology match. This is how one finds what a novel AlphaFold prediction most resembles in the solved-structure universe.

Q: Which residues are buried vs exposed?
A: SASA measures how much of the protein is reachable by solvent. It is computed by rolling a water-sized probe over the atomic surface and summing the exposed area (Å²). Per-residue SASA distinguishes core (buried, low SASA) from surface (exposed, high SASA) residues; total SASA is a whole-molecule size measure.

Q: Which residues are in helices, strands, or loops?
A: Eight-state secondary structure (DSSP): H is the canonical α-helix, G the tighter 3₁₀-helix, I the wider π-helix; E/B are β-structure, T and S are turns and bends, and '-' is everything else. DSSP derives these from the pattern of main-chain N–H···O=C hydrogen bonds, not from the sequence.

Q: Where is each backbone atom in 3D?
A: Structure coordinates are given as an mmCIF _atom_site loop: one row per atom with element, residue name, chain id, sequence number, and x/y/z position in Å. Only the four main-chain atoms per residue are included here; side chains are omitted to keep the record compact.

Q: What if only a Cα trace is available?
A: Three-state secondary structure (P-SEA) collapses the eight DSSP classes into helix (a), strand (b), and coil (c). P-SEA assigns these from Cα geometry alone — distances and angles — without requiring backbone oxygens, so it works on any Cα trace.

Q: What do the rendered images show?
A: The six renders are orthographic views along the three Cartesian axes in both directions. Representation (cartoon, sticks, or surface) and color scheme (sequence-rainbow or by-chain) vary across proteins so the training set covers all the common visualization conventions.

Q: What does the local fold look like, residue by residue?
A: Foldseek's 3Di representation compresses backbone geometry into a per-residue letter drawn from a learned twenty-state alphabet. It captures the tertiary interaction pattern around each residue — which residues are packed against it in space, regardless of where they are in sequence.

Q: What do the diagnostic plots show?
A: The contact map is a binary N×N matrix image: pixel (i, j) is dark where Cα_i and Cα_j are within 8 Å and |i−j|>4. Because the |i−j|>4 filter removes local helical contacts, off-diagonal stripes parallel to the main diagonal indicate parallel β-sheets; stripes perpendicular to it indicate antiparallel β-sheets. The Ramachandran plot scatters every residue's (φ, ψ) pair against the sterically allowed regions. The PAE heatmap renders the predicted-aligned-error matrix.